Protein AF-A0A8T4A7Y2-F1 (afdb_monomer_lite)

pLDDT: mean 85.88, std 14.91, range [37.66, 98.38]

Structure (mmCIF, N/CA/C/O backbone):
data_AF-A0A8T4A7Y2-F1
#
_entry.id   AF-A0A8T4A7Y2-F1
#
loop_
_atom_site.group_PDB
_atom_site.id
_atom_site.type_symbol
_atom_site.label_atom_id
_atom_site.label_alt_id
_atom_site.label_comp_id
_atom_site.label_asym_id
_atom_site.label_entity_id
_atom_site.label_seq_id
_atom_site.pdbx_PDB_ins_code
_atom_site.Cartn_x
_atom_site.Cartn_y
_atom_site.Cartn_z
_atom_site.occupancy
_atom_site.B_iso_or_equiv
_atom_site.auth_seq_id
_atom_site.auth_comp_id
_atom_site.auth_asym_id
_atom_site.auth_atom_id
_atom_site.pdbx_PDB_model_num
ATOM 1 N N . MET A 1 1 ? 5.837 57.680 -31.992 1.00 53.84 1 MET A N 1
ATOM 2 C CA . MET A 1 1 ? 5.814 56.496 -31.100 1.00 53.84 1 MET A CA 1
ATOM 3 C C . MET A 1 1 ? 4.832 56.683 -29.928 1.00 53.84 1 MET A C 1
ATOM 5 O O . MET A 1 1 ? 5.258 56.756 -28.788 1.00 53.84 1 MET A O 1
ATOM 9 N N . LYS A 1 2 ? 3.516 56.794 -30.175 1.00 51.34 2 LYS A N 1
ATOM 10 C CA . LYS A 1 2 ? 2.483 56.839 -29.105 1.00 51.34 2 LYS A CA 1
ATOM 11 C C . LYS A 1 2 ? 1.287 55.900 -29.348 1.00 51.34 2 LYS A C 1
ATOM 13 O O . LYS A 1 2 ? 0.422 55.787 -28.495 1.00 51.34 2 LYS A O 1
ATOM 18 N N . ILE A 1 3 ? 1.253 55.202 -30.488 1.00 60.62 3 ILE A N 1
ATOM 19 C CA . ILE A 1 3 ? 0.100 54.387 -30.912 1.00 60.62 3 ILE A CA 1
ATOM 20 C C . ILE A 1 3 ? 0.194 52.940 -30.384 1.00 60.62 3 ILE A C 1
ATOM 22 O O . ILE A 1 3 ? -0.828 52.319 -30.120 1.00 60.62 3 ILE A O 1
ATOM 26 N N . PHE A 1 4 ? 1.400 52.427 -30.111 1.00 64.75 4 PHE A N 1
ATOM 27 C CA . PHE A 1 4 ? 1.584 51.050 -29.622 1.00 64.75 4 PHE A CA 1
ATOM 28 C C . PHE A 1 4 ? 1.108 50.815 -28.176 1.00 64.75 4 PHE A C 1
ATOM 30 O O . PHE A 1 4 ? 0.751 49.693 -27.836 1.00 64.75 4 PHE A O 1
ATOM 37 N N . GLY A 1 5 ? 1.044 51.853 -27.334 1.00 74.50 5 GLY A N 1
ATOM 38 C CA . GLY A 1 5 ? 0.607 51.702 -25.939 1.00 74.50 5 GLY A CA 1
ATOM 39 C C . GLY A 1 5 ? -0.899 51.465 -25.783 1.00 74.50 5 GLY A C 1
ATOM 40 O O . GLY A 1 5 ? -1.313 50.724 -24.898 1.00 74.50 5 GLY A O 1
ATOM 41 N N . LEU A 1 6 ? -1.724 52.047 -26.662 1.00 81.50 6 LEU A N 1
ATOM 42 C CA . LEU A 1 6 ? -3.184 51.959 -26.544 1.00 81.50 6 LEU A CA 1
ATOM 43 C C . LEU A 1 6 ? -3.714 50.569 -26.938 1.00 81.50 6 LEU A C 1
ATOM 45 O O . LEU A 1 6 ? -4.658 50.075 -26.328 1.00 81.50 6 LEU A O 1
ATOM 49 N N . GLY A 1 7 ? -3.073 49.913 -27.913 1.00 83.12 7 GLY A N 1
ATOM 50 C CA . GLY A 1 7 ? -3.468 48.575 -28.364 1.00 83.12 7 GLY A CA 1
ATOM 51 C C . GLY A 1 7 ? -3.298 47.500 -27.287 1.00 83.12 7 GLY A C 1
ATOM 52 O O . GLY A 1 7 ? -4.168 46.646 -27.134 1.00 83.12 7 GLY A O 1
ATOM 53 N N . LEU A 1 8 ? -2.225 47.579 -26.490 1.00 85.62 8 LEU A N 1
ATOM 54 C CA . LEU A 1 8 ? -1.962 46.612 -25.421 1.00 85.62 8 LEU A CA 1
ATOM 55 C C . LEU A 1 8 ? -3.004 46.710 -24.294 1.00 85.62 8 LEU A C 1
ATOM 57 O O . LEU A 1 8 ? -3.475 45.693 -23.796 1.00 85.62 8 LEU A O 1
ATOM 61 N N . VAL A 1 9 ? -3.408 47.931 -23.927 1.00 87.81 9 VAL A N 1
ATOM 62 C CA . VAL A 1 9 ? -4.401 48.153 -22.863 1.00 87.81 9 VAL A CA 1
ATOM 63 C C . VAL A 1 9 ? -5.772 47.608 -23.269 1.00 87.81 9 VAL A C 1
ATOM 65 O O . VAL A 1 9 ? -6.432 46.960 -22.461 1.00 87.81 9 VAL A O 1
ATOM 68 N N . ILE A 1 10 ? -6.180 47.801 -24.528 1.00 89.00 10 ILE A N 1
ATOM 69 C CA . ILE A 1 10 ? -7.459 47.284 -25.039 1.00 89.00 10 ILE A CA 1
ATOM 70 C C . ILE A 1 10 ? -7.450 45.748 -25.094 1.00 89.00 10 ILE A C 1
ATOM 72 O O . ILE A 1 10 ? -8.439 45.122 -24.716 1.00 89.00 10 ILE A O 1
ATOM 76 N N . ALA A 1 11 ? -6.332 45.133 -25.497 1.00 88.12 11 ALA A N 1
ATOM 77 C CA . ALA A 1 11 ? -6.204 43.676 -25.535 1.00 88.12 11 ALA A CA 1
ATOM 78 C C . ALA A 1 11 ? -6.303 43.043 -24.134 1.00 88.12 11 ALA A C 1
ATOM 80 O O . ALA A 1 11 ? -7.009 42.053 -23.955 1.00 88.12 11 ALA A O 1
ATOM 81 N N . VAL A 1 12 ? -5.664 43.645 -23.125 1.00 86.62 12 VAL A N 1
ATOM 82 C CA . VAL A 1 12 ? -5.743 43.163 -21.734 1.00 86.62 12 VAL A CA 1
ATOM 83 C C . VAL A 1 12 ? -7.156 43.330 -21.161 1.00 86.62 12 VAL A C 1
ATOM 85 O O . VAL A 1 12 ? -7.646 42.429 -20.480 1.00 86.62 12 VAL A O 1
ATOM 88 N N . LEU A 1 13 ? -7.849 44.432 -21.477 1.00 86.12 13 LEU A N 1
ATOM 89 C CA . LEU A 1 13 ? -9.227 44.649 -21.021 1.00 86.12 13 LEU A CA 1
ATOM 90 C C . LEU A 1 13 ? -10.212 43.629 -21.622 1.00 86.12 13 LEU A C 1
ATOM 92 O O . LEU A 1 13 ? -11.115 43.164 -20.931 1.00 86.12 13 LEU A O 1
ATOM 96 N N . LEU A 1 14 ? -10.023 43.256 -22.893 1.00 83.94 14 LEU A N 1
ATOM 97 C CA . LEU A 1 14 ? -10.839 42.243 -23.573 1.00 83.94 14 LEU A CA 1
ATOM 98 C C . LEU A 1 14 ? -10.650 40.847 -22.969 1.00 83.94 14 LEU A C 1
ATOM 100 O O . LEU A 1 14 ? -11.635 40.143 -22.760 1.00 83.94 14 LEU A O 1
ATOM 104 N N . ILE A 1 15 ? -9.416 40.472 -22.618 1.00 82.75 15 ILE A N 1
ATOM 105 C CA . ILE A 1 15 ? -9.133 39.182 -21.969 1.00 82.75 15 ILE A CA 1
ATOM 106 C C . ILE A 1 15 ? -9.818 39.109 -20.594 1.00 82.75 15 ILE A C 1
ATOM 108 O O . ILE A 1 15 ? -10.467 38.108 -20.286 1.00 82.75 15 ILE A O 1
ATOM 112 N N . LEU A 1 16 ? -9.764 40.189 -19.805 1.00 80.88 16 LEU A N 1
ATOM 113 C CA . LEU A 1 16 ? -10.405 40.253 -18.485 1.00 80.88 16 LEU A CA 1
ATOM 114 C C . LEU A 1 16 ? -11.938 40.153 -18.549 1.00 80.88 16 LEU A C 1
ATOM 116 O O . LEU A 1 16 ? -12.541 39.546 -17.667 1.00 80.88 16 LEU A O 1
ATOM 120 N N . LEU A 1 17 ? -12.574 40.689 -19.595 1.00 79.25 17 LEU A N 1
ATOM 121 C CA . LEU A 1 17 ? -14.032 40.609 -19.762 1.00 79.25 17 LEU A CA 1
ATOM 122 C C . LEU A 1 17 ? -14.514 39.213 -20.188 1.00 79.25 17 LEU A C 1
ATOM 124 O O . LEU A 1 17 ? -15.644 38.841 -19.879 1.00 79.25 17 LEU A O 1
ATOM 128 N N . THR A 1 18 ? -13.671 38.411 -20.847 1.00 75.12 18 THR A N 1
ATOM 129 C CA . THR A 1 18 ? -14.045 37.047 -21.274 1.00 75.12 18 THR A CA 1
ATOM 130 C C . THR A 1 18 ? -13.920 35.979 -20.181 1.00 75.12 18 THR A C 1
ATOM 132 O O . THR A 1 18 ? -14.507 34.909 -20.314 1.00 75.12 18 THR A O 1
ATOM 135 N N . ALA A 1 19 ? -13.230 36.259 -19.070 1.00 71.94 19 ALA A N 1
ATOM 136 C CA . ALA A 1 19 ? -13.018 35.290 -17.987 1.00 71.94 19 ALA A CA 1
ATOM 137 C C . ALA A 1 19 ? -14.206 35.151 -17.002 1.00 71.94 19 ALA A C 1
ATOM 139 O O . ALA A 1 19 ? -14.153 34.331 -16.089 1.00 71.94 19 ALA A O 1
ATOM 140 N N . GLY A 1 20 ? -15.281 35.936 -17.162 1.00 60.25 20 GLY A N 1
ATOM 141 C CA . GLY A 1 20 ? -16.371 36.055 -16.180 1.00 60.25 20 GLY A CA 1
ATOM 142 C C . GLY A 1 20 ? -17.564 35.098 -16.322 1.00 60.25 20 GLY A C 1
ATOM 143 O O . GLY A 1 20 ? -18.530 35.251 -15.582 1.00 60.25 20 GLY A O 1
ATOM 144 N N . CYS A 1 21 ? -17.555 34.137 -17.250 1.00 64.19 21 CYS A N 1
ATOM 145 C CA . CYS A 1 21 ? -18.671 33.198 -17.448 1.00 64.19 21 CYS A CA 1
ATOM 146 C C . CYS A 1 21 ? -18.224 31.742 -17.284 1.00 64.19 21 CYS A C 1
ATOM 148 O O . CYS A 1 21 ? -18.209 30.971 -18.239 1.00 64.19 21 CYS A O 1
ATOM 150 N N . THR A 1 22 ? -17.877 31.342 -16.063 1.00 68.62 22 THR A N 1
ATOM 151 C CA . THR A 1 22 ? -17.815 29.922 -15.706 1.00 68.62 22 THR A CA 1
ATOM 152 C C . THR A 1 22 ? -19.134 29.536 -15.042 1.00 68.62 22 THR A C 1
ATOM 154 O O . THR A 1 22 ? -19.349 29.732 -13.849 1.00 68.62 22 THR A O 1
ATOM 157 N N . THR A 1 23 ? -20.072 29.000 -15.826 1.00 71.06 23 THR A N 1
ATOM 158 C CA . THR A 1 23 ? -21.229 28.289 -15.266 1.00 71.06 23 THR A CA 1
ATOM 159 C C . THR A 1 23 ? -20.700 27.075 -14.513 1.00 71.06 23 THR A C 1
ATOM 161 O O . THR A 1 23 ? -20.255 26.109 -15.136 1.00 71.06 23 THR A O 1
ATOM 164 N N . GLN A 1 24 ? -20.689 27.144 -13.180 1.00 72.44 24 GLN A N 1
ATOM 165 C CA . GLN A 1 24 ? -20.327 26.012 -12.333 1.00 72.44 24 GLN A CA 1
ATOM 166 C C . GLN A 1 24 ? -21.284 24.862 -12.644 1.00 72.44 24 GLN A C 1
ATOM 168 O O . GLN A 1 24 ? -22.485 24.940 -12.386 1.00 72.44 24 GLN A O 1
ATOM 173 N N . LYS A 1 25 ? -20.753 23.803 -13.255 1.00 81.06 25 LYS A N 1
ATOM 174 C CA . LYS A 1 25 ? -21.501 22.575 -13.486 1.00 81.06 25 LYS A CA 1
ATOM 175 C C . LYS A 1 25 ? -21.680 21.911 -12.123 1.00 81.06 25 LYS A C 1
ATOM 177 O O . LYS A 1 25 ? -20.708 21.431 -11.549 1.00 81.06 25 LYS A O 1
ATOM 182 N N . ILE A 1 26 ? -22.899 21.944 -11.593 1.00 85.12 26 ILE A N 1
ATOM 183 C CA . ILE A 1 26 ? -23.254 21.238 -10.359 1.00 85.12 26 ILE A CA 1
ATOM 184 C C . ILE A 1 26 ? -23.019 19.749 -10.629 1.00 85.12 26 ILE A C 1
ATOM 186 O O . ILE A 1 26 ? -23.634 19.187 -11.530 1.00 85.12 26 ILE A O 1
ATOM 190 N N . LEU A 1 27 ? -22.074 19.134 -9.920 1.00 88.19 27 LEU A N 1
ATOM 191 C CA . LEU A 1 27 ? -21.795 17.704 -10.006 1.00 88.19 27 LEU A CA 1
ATOM 192 C C . LEU A 1 27 ? -22.447 17.042 -8.790 1.00 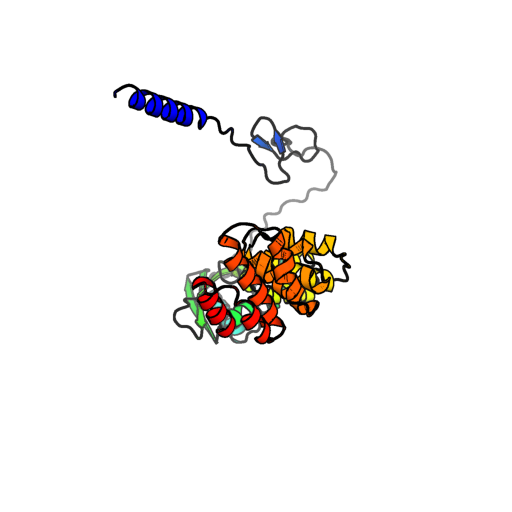88.19 27 LEU A C 1
ATOM 194 O O . LEU A 1 27 ? -22.104 17.376 -7.659 1.00 88.19 27 LEU A O 1
ATOM 198 N N . CYS A 1 28 ? -23.410 16.152 -9.019 1.00 89.38 28 CYS A N 1
ATOM 199 C CA . CYS A 1 28 ? -24.065 15.398 -7.955 1.00 89.38 28 CYS A CA 1
ATOM 200 C C . CYS A 1 28 ? -23.394 14.029 -7.816 1.00 89.38 28 CYS A C 1
ATOM 202 O O . CYS A 1 28 ? -23.187 13.346 -8.819 1.00 89.38 28 CYS A O 1
ATOM 204 N N . GLU A 1 29 ? -23.058 13.624 -6.593 1.00 84.94 29 GLU A N 1
ATOM 205 C CA . GLU A 1 29 ? -22.559 12.273 -6.329 1.00 84.94 29 GLU A CA 1
ATOM 206 C C . GLU A 1 29 ? -23.712 11.261 -6.448 1.00 84.94 29 GLU A C 1
ATOM 208 O O . GLU A 1 29 ? -24.795 11.512 -5.898 1.00 84.94 29 GLU A O 1
ATOM 213 N N . PRO A 1 30 ? -23.519 10.124 -7.147 1.00 76.12 30 PRO A N 1
ATOM 214 C CA . PRO A 1 30 ? -24.498 9.040 -7.170 1.00 76.12 30 PRO A CA 1
ATOM 215 C C . PRO A 1 30 ? -24.919 8.653 -5.739 1.00 76.12 30 PRO A C 1
ATOM 217 O O . PRO A 1 30 ? -24.050 8.558 -4.872 1.00 76.12 30 PRO A O 1
ATOM 220 N N . PRO A 1 31 ? -26.220 8.433 -5.458 1.00 79.88 31 PRO A N 1
ATOM 221 C CA . PRO A 1 31 ? -27.333 8.220 -6.394 1.00 79.88 31 PRO A CA 1
ATOM 222 C C . PRO A 1 31 ? -28.090 9.493 -6.832 1.00 79.88 31 PRO A C 1
ATOM 224 O O . PRO A 1 31 ? -29.186 9.393 -7.377 1.00 79.88 31 PRO A O 1
ATOM 227 N N . ASN A 1 32 ? -27.554 10.691 -6.594 1.00 82.00 32 ASN A N 1
ATOM 228 C CA . ASN A 1 32 ? -28.270 11.937 -6.871 1.00 82.00 32 ASN A CA 1
ATOM 229 C C . ASN A 1 32 ? -28.220 12.334 -8.360 1.00 82.00 32 ASN A C 1
ATOM 231 O O . ASN A 1 32 ? -27.185 12.209 -9.014 1.00 82.00 32 ASN A O 1
ATOM 235 N N . SER A 1 33 ? -29.315 12.892 -8.879 1.00 85.06 33 SER A N 1
ATOM 236 C CA . SER A 1 33 ? -29.428 13.478 -10.220 1.00 85.06 33 SER A CA 1
ATOM 237 C C . SER A 1 33 ? -29.777 14.976 -10.143 1.00 85.06 33 SER A C 1
ATOM 239 O O . SER A 1 33 ? -30.244 15.469 -9.114 1.00 85.06 33 SER A O 1
ATOM 241 N N . ILE A 1 34 ? -29.490 15.742 -11.205 1.00 85.56 34 ILE A N 1
ATOM 242 C CA . ILE A 1 34 ? -29.779 17.187 -11.255 1.00 85.56 34 ILE A CA 1
ATOM 243 C C . ILE A 1 34 ? -31.221 17.390 -11.719 1.00 85.56 34 ILE A C 1
ATOM 245 O O . ILE A 1 34 ? -31.532 17.155 -12.886 1.00 85.56 34 ILE A O 1
ATOM 249 N N . ILE A 1 35 ? -32.070 17.911 -10.836 1.00 83.69 35 ILE A N 1
ATOM 250 C CA . ILE A 1 35 ? -33.445 18.315 -11.146 1.00 83.69 35 ILE A CA 1
ATOM 251 C C . ILE A 1 35 ? -33.584 19.791 -10.751 1.00 83.69 35 ILE A C 1
ATOM 253 O O . ILE A 1 35 ? -33.320 20.161 -9.611 1.00 83.69 35 ILE A O 1
ATOM 257 N N . ASN A 1 36 ? -33.961 20.665 -11.692 1.00 84.50 36 ASN A N 1
ATOM 258 C CA . ASN A 1 36 ? -34.123 22.115 -11.465 1.00 84.50 36 ASN A CA 1
ATOM 259 C C . ASN A 1 36 ? -32.910 22.814 -10.805 1.00 84.50 36 ASN A C 1
ATOM 261 O O . ASN A 1 36 ? -33.078 23.619 -9.891 1.00 84.50 36 ASN A O 1
ATOM 265 N N . ASN A 1 37 ? -31.686 22.544 -11.278 1.00 85.50 37 ASN A N 1
ATOM 266 C CA . ASN A 1 37 ? -30.444 23.125 -10.733 1.00 85.50 37 ASN A CA 1
ATOM 267 C C . ASN A 1 37 ? -30.121 22.740 -9.269 1.00 85.50 37 ASN A C 1
ATOM 269 O O . ASN A 1 37 ? -29.302 23.400 -8.633 1.00 85.50 37 ASN A O 1
ATOM 273 N N . ALA A 1 38 ? -30.706 21.663 -8.738 1.00 85.38 38 ALA A N 1
ATOM 274 C CA . ALA A 1 38 ? -30.357 21.095 -7.436 1.00 85.38 38 ALA A CA 1
ATOM 275 C C . ALA A 1 38 ? -30.097 19.584 -7.548 1.00 85.38 38 ALA A C 1
ATOM 277 O O . ALA A 1 38 ? -30.653 18.918 -8.422 1.00 85.38 38 ALA A O 1
ATOM 278 N N . CYS A 1 39 ? -29.246 19.045 -6.671 1.00 88.25 39 CYS A N 1
ATOM 279 C CA . CYS A 1 39 ? -29.049 17.601 -6.542 1.00 88.25 39 CYS A CA 1
ATOM 280 C C . CYS A 1 39 ? -30.204 16.991 -5.742 1.00 88.25 39 CYS A C 1
ATOM 282 O O . CYS A 1 39 ? -30.448 17.405 -4.608 1.00 88.25 39 CYS A O 1
ATOM 284 N N . CYS A 1 40 ? -30.886 16.009 -6.325 1.00 89.31 40 CYS A N 1
ATOM 285 C CA . CYS A 1 40 ? -31.993 15.278 -5.715 1.00 89.31 40 CYS A CA 1
ATOM 286 C C . CYS A 1 40 ? -31.781 13.768 -5.857 1.00 89.31 40 CYS A C 1
ATOM 288 O O . CYS A 1 40 ? -31.257 13.309 -6.871 1.00 89.31 40 CYS A O 1
ATOM 290 N N . VAL A 1 41 ? -32.229 12.993 -4.870 1.00 88.88 41 VAL A N 1
ATOM 291 C CA . VAL A 1 41 ? -32.358 11.538 -5.007 1.00 88.88 41 VAL A CA 1
ATOM 292 C C . VAL A 1 41 ? -33.613 11.268 -5.843 1.00 88.88 41 VAL A C 1
ATOM 294 O O . VAL A 1 41 ? -34.698 11.692 -5.457 1.00 88.88 41 VAL A O 1
ATOM 297 N N . ASP A 1 42 ? -33.450 10.609 -6.990 1.00 79.50 42 ASP A N 1
ATOM 298 C CA . ASP A 1 42 ? -34.543 10.119 -7.844 1.00 79.50 42 ASP A CA 1
ATOM 299 C C . ASP A 1 42 ? -34.423 8.593 -7.894 1.00 79.50 42 ASP A C 1
ATOM 301 O O . ASP A 1 42 ? -33.648 8.029 -8.675 1.00 79.50 42 ASP A O 1
ATOM 305 N N . THR A 1 43 ? -35.111 7.921 -6.970 1.00 80.44 43 THR A N 1
ATOM 306 C CA . THR A 1 43 ? -34.917 6.478 -6.748 1.00 80.44 43 THR A CA 1
ATOM 307 C C . THR A 1 43 ? -35.586 5.649 -7.847 1.00 80.44 43 THR A C 1
ATOM 309 O O . THR A 1 43 ? -35.136 4.546 -8.163 1.00 80.44 43 THR A O 1
ATOM 312 N N . ASN A 1 44 ? -36.652 6.174 -8.459 1.00 79.31 44 ASN A N 1
ATOM 313 C CA . ASN A 1 44 ? -37.483 5.468 -9.438 1.00 79.31 44 ASN A CA 1
ATOM 314 C C . ASN A 1 44 ? -37.300 5.975 -10.888 1.00 79.31 44 ASN A C 1
ATOM 316 O O . ASN A 1 44 ? -37.942 5.445 -11.798 1.00 79.31 44 ASN A O 1
ATOM 320 N N . LYS A 1 45 ? -36.378 6.921 -11.120 1.00 78.12 45 LYS A N 1
ATOM 321 C CA . LYS A 1 45 ? -36.033 7.522 -12.423 1.00 78.12 45 LYS A CA 1
ATOM 322 C C . LYS A 1 45 ? -37.205 8.241 -13.095 1.00 78.12 45 LYS A C 1
ATOM 324 O O . LYS A 1 45 ? -37.326 8.203 -14.324 1.00 78.12 45 LYS A O 1
ATOM 329 N N . ASN A 1 46 ? -38.088 8.864 -12.319 1.00 79.12 46 ASN A N 1
ATOM 330 C CA . ASN A 1 46 ? -39.256 9.573 -12.849 1.00 79.12 46 ASN A CA 1
ATOM 331 C C . ASN A 1 46 ? -39.000 11.076 -13.114 1.00 79.12 46 ASN A C 1
ATOM 333 O O . ASN A 1 46 ? -39.913 11.764 -13.574 1.00 79.12 46 ASN A O 1
ATOM 337 N N . ASN A 1 47 ? -37.776 11.579 -12.890 1.00 76.12 47 ASN A N 1
ATOM 338 C CA . ASN A 1 47 ? -37.392 12.996 -12.975 1.00 76.12 47 ASN A CA 1
ATOM 339 C C . ASN A 1 47 ? -38.166 13.918 -12.010 1.00 76.12 47 ASN A C 1
ATOM 341 O O . ASN A 1 47 ? -38.314 15.117 -12.271 1.00 76.12 47 ASN A O 1
ATOM 345 N N . VAL A 1 48 ? -38.650 13.382 -10.889 1.00 77.38 48 VAL A N 1
ATOM 346 C CA . VAL A 1 48 ? -39.261 14.133 -9.790 1.00 77.38 48 VAL A CA 1
ATOM 347 C C . VAL A 1 48 ? -38.340 14.033 -8.575 1.00 77.38 48 VAL A C 1
ATOM 349 O O . VAL A 1 48 ? -37.769 12.995 -8.277 1.00 77.38 48 VAL A O 1
ATOM 352 N N . CYS A 1 49 ? -38.131 15.156 -7.890 1.00 79.38 49 CYS A N 1
ATOM 353 C CA . CYS A 1 49 ? -37.323 15.177 -6.676 1.00 79.38 49 CYS A CA 1
ATOM 354 C C . CYS A 1 49 ? -38.153 14.570 -5.531 1.00 79.38 49 CYS A C 1
ATOM 356 O O . CYS A 1 49 ? -39.070 15.233 -5.040 1.00 79.38 49 CYS A O 1
ATOM 358 N N . ASP A 1 50 ? -37.820 13.350 -5.097 1.00 74.88 50 ASP A N 1
ATOM 359 C CA . ASP A 1 50 ? -38.582 12.539 -4.123 1.00 74.88 50 ASP A CA 1
ATOM 360 C C . ASP A 1 50 ? -38.589 13.109 -2.679 1.00 74.88 50 ASP A C 1
ATOM 362 O O . ASP A 1 50 ? -38.995 12.451 -1.723 1.00 74.88 50 ASP A O 1
ATOM 366 N N . ASN A 1 51 ? -38.198 14.373 -2.479 1.00 62.16 51 ASN A N 1
ATOM 367 C CA . ASN A 1 51 ? -38.030 15.016 -1.167 1.00 62.16 51 ASN A CA 1
ATOM 368 C C . ASN A 1 51 ? -39.338 15.261 -0.375 1.00 62.16 51 ASN A C 1
ATOM 370 O O . ASN A 1 51 ? -39.302 15.958 0.642 1.00 62.16 51 ASN A O 1
ATOM 374 N N . LYS A 1 52 ? -40.489 14.730 -0.812 1.00 51.00 52 LYS A N 1
ATOM 375 C CA . LYS A 1 52 ? -41.780 14.833 -0.101 1.00 51.00 52 LYS A CA 1
ATOM 376 C C . LYS A 1 52 ? -42.699 13.611 -0.222 1.00 51.00 52 LYS A C 1
ATOM 378 O O . LYS A 1 52 ? -43.892 13.746 0.048 1.00 51.00 52 LYS A O 1
ATOM 383 N N . GLU A 1 53 ? -42.194 12.433 -0.573 1.00 43.88 53 GLU A N 1
ATOM 384 C CA . GLU A 1 53 ? -43.019 11.228 -0.444 1.00 43.88 53 GLU A CA 1
ATOM 385 C C . GLU A 1 53 ? -42.908 10.673 0.979 1.00 43.88 53 GLU A C 1
ATOM 387 O O . GLU A 1 53 ? -42.000 9.920 1.327 1.00 43.88 53 GLU A O 1
ATOM 392 N N . ASP A 1 54 ? -43.855 11.097 1.822 1.00 50.19 54 ASP A N 1
ATOM 393 C CA . ASP A 1 54 ? -44.283 10.319 2.981 1.00 50.19 54 ASP A CA 1
ATOM 394 C C . ASP A 1 54 ? -44.571 8.897 2.492 1.00 50.19 54 ASP A C 1
ATOM 396 O O . ASP A 1 54 ? -45.528 8.666 1.745 1.00 50.19 54 ASP A O 1
ATOM 400 N N . VAL A 1 55 ? -43.728 7.953 2.911 1.00 46.44 55 VAL A N 1
ATOM 401 C CA . VAL A 1 55 ? -43.875 6.519 2.656 1.00 46.44 55 VAL A CA 1
ATOM 402 C C . VAL A 1 55 ? -45.184 6.059 3.292 1.00 46.44 55 VAL A C 1
ATOM 404 O O . VAL A 1 55 ? -45.245 5.654 4.450 1.00 46.44 55 VAL A O 1
ATOM 407 N N . SER A 1 56 ? -46.267 6.166 2.535 1.00 51.38 56 SER A N 1
ATOM 408 C CA . SER A 1 56 ? -47.595 5.739 2.942 1.00 51.38 56 SER A CA 1
ATOM 409 C C . SER A 1 56 ? -48.300 5.079 1.765 1.00 51.38 56 SER A C 1
ATOM 411 O O . SER A 1 56 ? -49.073 5.703 1.050 1.00 51.38 56 SER A O 1
ATOM 413 N N . ALA A 1 57 ? -48.042 3.781 1.584 1.00 45.38 57 ALA A N 1
ATOM 414 C CA . ALA A 1 57 ? -49.114 2.798 1.429 1.00 45.38 57 ALA A CA 1
ATOM 415 C C . ALA A 1 57 ? -48.591 1.351 1.373 1.00 45.38 57 ALA A C 1
ATOM 417 O O . ALA A 1 57 ? -47.892 0.952 0.449 1.00 45.38 57 ALA A O 1
ATOM 418 N N . ALA A 1 58 ? -49.106 0.570 2.326 1.00 48.25 58 ALA A N 1
ATOM 419 C CA . ALA A 1 58 ? -49.579 -0.802 2.156 1.00 48.25 58 ALA A CA 1
ATOM 420 C C . ALA A 1 58 ? -48.539 -1.924 1.976 1.00 48.25 58 ALA A C 1
ATOM 422 O O . ALA A 1 58 ? -48.476 -2.592 0.948 1.00 48.25 58 ALA A O 1
ATOM 423 N N . SER A 1 59 ? -47.853 -2.233 3.077 1.00 42.12 59 SER A N 1
ATOM 424 C CA . SER A 1 59 ? -47.602 -3.620 3.475 1.00 42.12 59 SER A CA 1
ATOM 425 C C . SER A 1 59 ? -48.219 -3.816 4.859 1.00 42.12 59 SER A C 1
ATOM 427 O O . SER A 1 59 ? -47.969 -3.040 5.780 1.00 42.12 59 SER A O 1
ATOM 429 N N . GLU A 1 60 ? -49.098 -4.801 4.966 1.00 52.09 60 GLU A N 1
ATOM 430 C CA . GLU A 1 60 ? -49.780 -5.222 6.183 1.00 52.09 60 GLU A CA 1
ATOM 431 C C . GLU A 1 60 ? -48.761 -5.906 7.112 1.00 52.09 60 GLU A C 1
ATOM 433 O O . GLU A 1 60 ? -48.601 -7.122 7.094 1.00 52.09 60 GLU A O 1
ATOM 438 N N . GLU A 1 61 ? -48.032 -5.118 7.906 1.00 41.62 61 GLU A N 1
ATOM 439 C CA . GLU A 1 61 ? -47.210 -5.623 9.008 1.00 41.62 61 GLU A CA 1
ATOM 440 C C . GLU A 1 61 ? -47.778 -5.184 10.359 1.00 41.62 61 GLU A C 1
ATOM 442 O O . GLU A 1 61 ? -48.161 -4.035 10.591 1.00 41.62 61 GLU A O 1
ATOM 447 N N . ALA A 1 62 ? -47.849 -6.173 11.246 1.00 46.59 62 ALA A N 1
ATOM 448 C CA . ALA A 1 62 ? -48.275 -6.085 12.628 1.00 46.59 62 ALA A CA 1
ATOM 449 C C . ALA A 1 62 ? -47.561 -4.951 13.396 1.00 46.59 62 ALA A C 1
ATOM 451 O O . ALA A 1 62 ? -46.424 -4.600 13.081 1.00 46.59 62 ALA A O 1
ATOM 452 N N . PRO A 1 63 ? -48.187 -4.395 14.450 1.00 37.66 63 PRO A N 1
ATOM 453 C CA . PRO A 1 63 ? -47.641 -3.266 15.188 1.00 37.66 63 PRO A CA 1
ATOM 454 C C . PRO A 1 63 ? -46.376 -3.682 15.945 1.00 37.66 63 PRO A C 1
ATOM 456 O O . PRO A 1 63 ? -46.439 -4.174 17.074 1.00 37.66 63 PRO A O 1
ATOM 459 N N . MET A 1 64 ? -45.208 -3.442 15.348 1.00 43.81 64 MET A N 1
ATOM 460 C CA . MET A 1 64 ? -43.944 -3.445 16.070 1.00 43.81 64 MET A CA 1
ATOM 461 C C . MET A 1 64 ? -43.901 -2.164 16.903 1.00 43.81 64 MET A C 1
ATOM 463 O O . MET A 1 64 ? -43.470 -1.099 16.465 1.00 43.81 64 MET A O 1
ATOM 467 N N . GLN A 1 65 ? -44.435 -2.268 18.120 1.00 40.69 65 GLN A N 1
ATOM 468 C CA . GLN A 1 65 ? -44.222 -1.288 19.170 1.00 40.69 65 GLN A CA 1
ATOM 469 C C . GLN A 1 65 ? -42.714 -1.071 19.310 1.00 40.69 65 GLN A C 1
ATOM 471 O O . GLN A 1 65 ? -41.998 -1.927 19.828 1.00 40.69 65 GLN A O 1
ATOM 476 N N . SER A 1 66 ? -42.246 0.091 18.853 1.00 48.69 66 SER A N 1
ATOM 477 C CA . SER A 1 66 ? -40.957 0.657 19.231 1.00 48.69 66 SER A CA 1
ATOM 478 C C . SER A 1 66 ? -40.997 0.907 20.735 1.00 48.69 66 SER A C 1
ATOM 480 O O . SER A 1 66 ? -41.372 1.976 21.219 1.00 48.69 66 SER A O 1
ATOM 482 N N . GLN A 1 67 ? -40.696 -0.140 21.502 1.00 39.50 67 GLN A N 1
ATOM 483 C CA . GLN A 1 67 ? -40.362 0.012 22.898 1.00 39.50 67 GLN A CA 1
ATOM 484 C C . GLN A 1 67 ? -39.012 0.723 22.930 1.00 39.50 67 GLN A C 1
ATOM 486 O O . GLN A 1 67 ? -37.962 0.110 22.746 1.00 39.50 67 GLN A O 1
ATOM 491 N N . MET A 1 68 ? -39.048 2.027 23.204 1.00 40.62 68 MET A N 1
ATOM 492 C CA . MET A 1 68 ? -37.975 2.711 23.918 1.00 40.62 68 MET A CA 1
ATOM 493 C C . MET A 1 68 ? -37.796 2.006 25.272 1.00 40.62 68 MET A C 1
ATOM 495 O O . MET A 1 68 ? -38.250 2.488 26.307 1.00 40.62 68 MET A O 1
ATOM 499 N N . GLN A 1 69 ? -37.191 0.819 25.280 1.00 47.97 69 GLN A N 1
ATOM 500 C CA . GLN A 1 69 ? -36.696 0.227 26.508 1.00 47.97 69 GLN A CA 1
ATOM 501 C C . GLN A 1 69 ? -35.578 1.141 26.990 1.00 47.97 69 GLN A C 1
ATOM 503 O O . GLN A 1 69 ? -34.566 1.334 26.315 1.00 47.97 69 GLN A O 1
ATOM 508 N N . SER A 1 70 ? -35.814 1.774 28.139 1.00 53.75 70 SER A N 1
ATOM 509 C CA . SER A 1 70 ? -34.838 2.598 28.836 1.00 53.75 70 SER A CA 1
ATOM 510 C C . SER A 1 70 ? -33.539 1.808 28.960 1.00 53.75 70 SER A C 1
ATOM 512 O O . SER A 1 70 ? -33.488 0.814 29.687 1.00 53.75 70 SER A O 1
ATOM 514 N N . LYS A 1 71 ? -32.514 2.235 28.215 1.00 64.88 71 LYS A N 1
ATOM 515 C CA . LYS A 1 71 ? -31.172 1.654 28.249 1.00 64.88 71 LYS A CA 1
ATOM 516 C C . LYS A 1 71 ? -30.748 1.509 29.721 1.00 64.88 71 LYS A C 1
ATOM 518 O O . LYS A 1 71 ? -30.794 2.519 30.430 1.00 64.88 71 LYS A O 1
ATOM 523 N N . PRO A 1 72 ? -30.385 0.301 30.194 1.00 66.50 72 PRO A N 1
ATOM 524 C CA . PRO A 1 72 ? -29.977 0.098 31.577 1.00 66.50 72 PRO A CA 1
ATOM 525 C C . PRO A 1 72 ? -28.896 1.115 31.947 1.00 66.50 72 PRO A C 1
ATOM 527 O O . PRO A 1 72 ? -27.930 1.304 31.201 1.00 66.50 72 PRO A O 1
ATOM 530 N N . ALA A 1 73 ? -29.090 1.818 33.064 1.00 66.69 73 ALA A N 1
ATOM 531 C CA . ALA A 1 73 ? -28.107 2.772 33.547 1.00 66.69 73 ALA A CA 1
ATOM 532 C C . ALA A 1 73 ? -26.824 2.007 33.893 1.00 66.69 73 ALA A C 1
ATOM 534 O O . ALA A 1 73 ? -26.844 1.120 34.745 1.00 66.69 73 ALA A O 1
ATOM 535 N N . ALA A 1 74 ? -25.728 2.341 33.211 1.00 69.69 74 ALA A N 1
ATOM 536 C CA . ALA A 1 74 ? -24.423 1.759 33.484 1.00 69.69 74 ALA A CA 1
ATOM 537 C C . ALA A 1 74 ? -24.029 1.982 34.961 1.00 69.69 74 ALA A C 1
ATOM 539 O O . ALA A 1 74 ? -24.369 3.036 35.522 1.00 69.69 74 ALA A O 1
ATOM 540 N N . PRO A 1 75 ? -23.292 1.047 35.588 1.00 72.69 75 PRO A N 1
ATOM 541 C CA . PRO A 1 75 ? -22.666 1.287 36.884 1.00 72.69 75 PRO A CA 1
ATOM 542 C C . PRO A 1 75 ? -21.806 2.558 36.804 1.00 72.69 75 PRO A C 1
ATOM 544 O O . PRO A 1 75 ? -20.945 2.687 35.935 1.00 72.69 75 PRO A O 1
ATOM 547 N N . LYS A 1 76 ? -22.080 3.549 37.662 1.00 62.09 76 LYS A N 1
ATOM 548 C CA . LYS A 1 76 ? -21.465 4.893 37.601 1.00 62.09 76 LYS A CA 1
ATOM 549 C C . LYS A 1 76 ? -20.080 4.978 38.264 1.00 62.09 76 LYS A C 1
ATOM 551 O O . LYS A 1 76 ? -19.700 6.048 38.739 1.00 62.09 76 LYS A O 1
ATOM 556 N N . GLU A 1 77 ? -19.326 3.886 38.343 1.00 67.00 77 GLU A N 1
ATOM 557 C CA . GLU A 1 77 ? -18.080 3.863 39.113 1.00 67.00 77 GLU A CA 1
ATOM 558 C C . GLU A 1 77 ? -16.831 4.025 38.225 1.00 67.00 77 GLU A C 1
ATOM 560 O O . GLU A 1 77 ? -16.542 3.224 37.342 1.00 67.00 77 GLU A O 1
ATOM 565 N N . ASN A 1 78 ? -16.046 5.081 38.479 1.00 61.75 78 ASN A N 1
ATOM 566 C CA . ASN A 1 78 ? -14.792 5.385 37.766 1.00 61.75 78 ASN A CA 1
ATOM 567 C C . ASN A 1 78 ? -13.724 4.270 37.881 1.00 61.75 78 ASN A C 1
ATOM 569 O O . ASN A 1 78 ? -12.755 4.262 37.113 1.00 61.75 78 ASN A O 1
ATOM 573 N N . SER A 1 79 ? -13.857 3.355 38.849 1.00 70.06 79 SER A N 1
ATOM 574 C CA . SER A 1 79 ? -13.003 2.164 38.989 1.00 70.06 79 SER A CA 1
ATOM 575 C C . SER A 1 79 ? -13.083 1.261 37.759 1.00 70.06 79 SER A C 1
ATOM 577 O O . SER A 1 79 ? -12.067 0.683 37.357 1.00 70.06 79 SER A O 1
ATOM 579 N N . ASP A 1 80 ? -14.245 1.201 37.115 1.00 86.56 80 ASP A N 1
ATOM 580 C CA . ASP A 1 80 ? -14.489 0.272 36.022 1.00 86.56 80 ASP A CA 1
ATOM 581 C C . ASP A 1 80 ? -13.842 0.747 34.716 1.00 86.56 80 ASP A C 1
ATOM 583 O O . ASP A 1 80 ? -13.132 -0.025 34.067 1.00 86.56 80 ASP A O 1
ATOM 587 N N . SER A 1 81 ? -13.934 2.043 34.389 1.00 90.56 81 SER A N 1
ATOM 588 C CA . SER A 1 81 ? -13.259 2.623 33.214 1.00 90.56 81 SER A CA 1
ATOM 589 C C . SER A 1 81 ? -11.736 2.498 33.297 1.00 90.56 81 SER A C 1
ATOM 591 O O . SER A 1 81 ? -11.078 2.205 32.298 1.00 90.56 81 SER A O 1
ATOM 593 N N . LYS A 1 82 ? -11.146 2.664 34.490 1.00 94.38 82 LYS A N 1
ATOM 594 C CA . LYS A 1 82 ? -9.695 2.494 34.692 1.00 94.38 82 LYS A CA 1
ATOM 595 C C . LYS A 1 82 ? -9.266 1.032 34.542 1.00 94.38 82 LYS A C 1
ATOM 597 O O . LYS A 1 82 ? -8.232 0.750 33.936 1.00 94.38 82 LYS A O 1
ATOM 602 N N . THR A 1 83 ? -10.056 0.102 35.072 1.00 94.88 83 THR A N 1
ATOM 603 C CA . THR A 1 83 ? -9.800 -1.341 34.941 1.00 94.88 83 THR A CA 1
ATOM 604 C C . THR A 1 83 ? -9.925 -1.790 33.485 1.00 94.88 83 THR A C 1
ATOM 606 O O . THR A 1 83 ? -9.059 -2.511 32.979 1.00 94.88 83 THR A O 1
ATOM 609 N N . PHE A 1 84 ? -10.940 -1.292 32.774 1.00 95.19 84 PHE A N 1
ATOM 610 C CA . PHE A 1 84 ? -11.113 -1.507 31.342 1.00 95.19 84 PHE A CA 1
ATOM 611 C C . PHE A 1 84 ? -9.927 -0.951 30.539 1.00 95.19 84 PHE A C 1
ATOM 613 O O . PHE A 1 84 ? -9.337 -1.680 29.742 1.00 95.19 84 PHE A O 1
ATOM 620 N N . ALA A 1 85 ? -9.509 0.294 30.804 1.00 96.50 85 ALA A N 1
ATOM 621 C CA . ALA A 1 85 ? -8.361 0.925 30.149 1.00 96.50 85 ALA A CA 1
ATOM 622 C C . ALA A 1 85 ? -7.082 0.085 30.278 1.00 96.50 85 ALA A C 1
ATOM 624 O O . ALA A 1 85 ? -6.402 -0.167 29.284 1.00 96.50 85 ALA A O 1
ATOM 625 N N . ASN A 1 86 ? -6.783 -0.402 31.486 1.00 96.62 86 ASN A N 1
ATOM 626 C CA . ASN A 1 86 ? -5.618 -1.251 31.741 1.00 96.62 86 ASN A CA 1
ATOM 627 C C . ASN A 1 86 ? -5.726 -2.613 31.047 1.00 96.62 86 ASN A C 1
ATOM 629 O O . ASN A 1 86 ? -4.726 -3.125 30.544 1.00 96.62 86 ASN A O 1
ATOM 633 N N . THR A 1 87 ? -6.927 -3.193 30.990 1.00 97.12 87 THR A N 1
ATOM 634 C CA . THR A 1 87 ? -7.176 -4.456 30.278 1.00 97.12 87 THR A CA 1
ATOM 635 C C . THR A 1 87 ? -6.935 -4.289 28.779 1.00 97.12 87 THR A C 1
ATOM 637 O O . THR A 1 87 ? -6.252 -5.115 28.172 1.00 97.12 87 THR A O 1
ATOM 640 N N . PHE A 1 88 ? -7.430 -3.192 28.199 1.00 97.38 88 PHE A N 1
ATOM 641 C CA . PHE A 1 88 ? -7.226 -2.838 26.796 1.00 97.38 88 PHE A CA 1
ATOM 642 C C . PHE A 1 88 ? -5.741 -2.610 26.480 1.00 97.38 88 PHE A C 1
ATOM 644 O O . PHE A 1 88 ? -5.206 -3.237 25.568 1.00 97.38 88 PHE A O 1
ATOM 651 N N . ALA A 1 89 ? -5.049 -1.785 27.275 1.00 97.56 89 ALA A N 1
ATOM 652 C CA . ALA A 1 89 ? -3.618 -1.522 27.103 1.00 97.56 89 ALA A CA 1
ATOM 653 C C . ALA A 1 89 ? -2.779 -2.803 27.237 1.00 97.56 89 ALA A C 1
ATOM 655 O O . ALA A 1 89 ? -1.858 -3.021 26.456 1.00 97.56 89 ALA A O 1
ATOM 656 N N . SER A 1 90 ? -3.131 -3.688 28.177 1.00 97.75 90 SER A N 1
ATOM 657 C CA . SER A 1 90 ? -2.436 -4.967 28.372 1.00 97.75 90 SER A CA 1
ATOM 658 C C . SER A 1 90 ? -2.610 -5.908 27.179 1.00 97.75 90 SER A C 1
ATOM 660 O O . SER A 1 90 ? -1.644 -6.545 26.766 1.00 97.75 90 SER A O 1
ATOM 662 N N . ALA A 1 91 ? -3.817 -5.988 26.605 1.00 97.88 91 ALA A N 1
ATOM 663 C CA . ALA A 1 91 ? -4.059 -6.772 25.394 1.00 97.88 91 ALA A CA 1
ATOM 664 C C . ALA A 1 91 ? -3.276 -6.211 24.194 1.00 97.88 91 ALA A C 1
ATOM 666 O O . ALA A 1 91 ? -2.691 -6.984 23.439 1.00 97.88 91 ALA A O 1
ATOM 667 N N . TRP A 1 92 ? -3.195 -4.881 24.060 1.00 97.75 92 TRP A N 1
ATOM 668 C CA . TRP A 1 92 ? -2.422 -4.238 22.992 1.00 97.75 92 TRP A CA 1
ATOM 669 C C . TRP A 1 92 ? -0.928 -4.497 23.155 1.00 97.75 92 TRP A C 1
ATOM 671 O O . TRP A 1 92 ? -0.273 -4.950 22.223 1.00 97.75 92 TRP A O 1
ATOM 681 N N . LYS A 1 93 ? -0.396 -4.293 24.361 1.00 97.06 93 LYS A N 1
ATOM 682 C CA . LYS A 1 93 ? 1.006 -4.561 24.688 1.00 97.06 93 LYS A CA 1
ATOM 683 C C . LYS A 1 93 ? 1.401 -6.014 24.412 1.00 97.06 93 LYS A C 1
ATOM 685 O O . LYS A 1 93 ? 2.497 -6.271 23.933 1.00 97.06 93 LYS A O 1
ATOM 690 N N . ALA A 1 94 ? 0.503 -6.959 24.684 1.00 97.75 94 ALA A N 1
ATOM 691 C CA . ALA A 1 94 ? 0.698 -8.372 24.366 1.00 97.75 94 ALA A CA 1
ATOM 692 C C . ALA A 1 94 ? 0.538 -8.702 22.866 1.00 97.75 94 ALA A C 1
ATOM 694 O O . ALA A 1 94 ? 0.660 -9.864 22.491 1.00 97.75 94 ALA A O 1
ATOM 695 N N . GLN A 1 95 ? 0.228 -7.708 22.027 1.00 97.62 95 GLN A N 1
ATOM 696 C CA . GLN A 1 95 ? -0.130 -7.847 20.612 1.00 97.62 95 GLN A CA 1
ATOM 697 C C . GLN A 1 95 ? -1.272 -8.849 20.362 1.00 97.62 95 GLN A C 1
ATOM 699 O O . GLN A 1 95 ? -1.404 -9.423 19.280 1.00 97.62 95 GLN A O 1
ATOM 704 N N . ASP A 1 96 ? -2.153 -9.026 21.352 1.00 98.31 96 ASP A N 1
ATOM 705 C CA . ASP A 1 96 ? -3.343 -9.867 21.256 1.00 98.31 96 ASP A CA 1
ATOM 706 C C . ASP A 1 96 ? -4.496 -9.063 20.637 1.00 98.31 96 ASP A C 1
ATOM 708 O O . ASP A 1 96 ? -5.490 -8.711 21.281 1.00 98.31 96 ASP A O 1
ATOM 712 N N . PHE A 1 97 ? -4.343 -8.729 19.353 1.00 98.12 97 PHE A N 1
ATOM 713 C CA . PHE A 1 97 ? -5.336 -7.957 18.603 1.00 98.12 97 PHE A CA 1
ATOM 714 C C . PHE A 1 97 ? -6.669 -8.702 18.465 1.00 98.12 97 PHE A C 1
ATOM 716 O O . PHE A 1 97 ? -7.718 -8.072 18.356 1.00 98.12 97 PHE A O 1
ATOM 723 N N . ALA A 1 98 ? -6.662 -10.035 18.541 1.00 98.25 98 ALA A N 1
ATOM 724 C CA . ALA A 1 98 ? -7.886 -10.825 18.541 1.00 98.25 98 ALA A CA 1
ATOM 725 C C . ALA A 1 98 ? -8.706 -10.582 19.816 1.00 98.25 98 ALA A C 1
ATOM 727 O O . ALA A 1 98 ? -9.925 -10.425 19.728 1.00 98.25 98 ALA A O 1
ATOM 728 N N . LYS A 1 99 ? -8.055 -10.514 20.985 1.00 97.69 99 LYS A N 1
ATOM 729 C CA . LYS A 1 99 ? -8.694 -10.098 22.239 1.00 97.69 99 LYS A CA 1
ATOM 730 C C . LYS A 1 99 ? -9.075 -8.625 22.209 1.00 97.69 99 LYS A C 1
ATOM 732 O O . LYS A 1 99 ? -10.189 -8.296 22.611 1.00 97.69 99 LYS A O 1
ATOM 737 N N . LEU A 1 100 ? -8.206 -7.754 21.695 1.00 97.44 100 LEU A N 1
ATOM 738 C CA . LEU A 1 100 ? -8.490 -6.321 21.567 1.00 97.44 100 LEU A CA 1
ATOM 739 C C . LEU A 1 100 ? -9.774 -6.065 20.777 1.00 97.44 100 LEU A C 1
ATOM 741 O O . LEU A 1 100 ? -10.615 -5.284 21.212 1.00 97.44 100 LEU A O 1
ATOM 745 N N . TYR A 1 101 ? -9.960 -6.796 19.674 1.00 98.12 101 TYR A N 1
ATOM 746 C CA . TYR A 1 101 ? -11.165 -6.745 18.855 1.00 98.12 101 TYR A CA 1
ATOM 747 C C . TYR A 1 101 ? -12.440 -6.961 19.684 1.00 98.12 101 TYR A C 1
ATOM 749 O O . TYR A 1 101 ? -13.406 -6.220 19.537 1.00 98.12 101 TYR A O 1
ATOM 757 N N . THR A 1 102 ? -12.434 -7.919 20.622 1.00 97.31 102 THR A N 1
ATOM 758 C CA . THR A 1 102 ? -13.600 -8.214 21.483 1.00 97.31 102 THR A CA 1
ATOM 759 C C . THR A 1 102 ? -13.948 -7.094 22.466 1.00 97.31 102 THR A C 1
ATOM 761 O O . THR A 1 102 ? -15.049 -7.074 23.017 1.00 97.31 102 THR A O 1
ATOM 764 N N . LEU A 1 103 ? -13.022 -6.160 22.698 1.00 97.25 103 LEU A N 1
ATOM 765 C CA . LEU A 1 103 ? -13.236 -5.014 23.573 1.00 97.25 103 LEU A CA 1
ATOM 766 C C . LEU A 1 103 ? -13.890 -3.838 22.842 1.00 97.25 103 LEU A C 1
ATOM 768 O O . LEU A 1 103 ? -14.292 -2.895 23.514 1.00 97.25 103 LEU A O 1
ATOM 772 N N . PHE A 1 104 ? -14.029 -3.863 21.513 1.00 97.75 104 PHE A N 1
ATOM 773 C CA . PHE A 1 104 ? -14.710 -2.801 20.766 1.00 97.75 104 PHE A CA 1
ATOM 774 C C . PHE A 1 104 ? -16.233 -2.958 20.742 1.00 97.75 104 PHE A C 1
ATOM 776 O O . PHE A 1 104 ? -16.765 -4.060 20.911 1.00 97.75 104 PHE A O 1
ATOM 783 N N . SER A 1 105 ? -16.928 -1.841 20.508 1.00 96.69 105 SER A N 1
ATOM 784 C CA . SER A 1 105 ? -18.386 -1.822 20.361 1.00 96.69 105 SER A CA 1
ATOM 785 C C . SER A 1 105 ? -18.873 -2.718 19.220 1.00 96.69 105 SER A C 1
ATOM 787 O O . SER A 1 105 ? -18.145 -2.973 18.258 1.00 96.69 105 SER A O 1
ATOM 789 N N . GLU A 1 106 ? -20.115 -3.189 19.311 1.00 96.62 106 GLU A N 1
ATOM 790 C CA . GLU A 1 106 ? -20.766 -3.986 18.262 1.00 96.62 106 GLU A CA 1
ATOM 791 C C . GLU A 1 106 ? -20.751 -3.259 16.920 1.00 96.62 106 GLU A C 1
ATOM 793 O O . GLU A 1 106 ? -20.367 -3.838 15.912 1.00 96.62 106 GLU A O 1
ATOM 798 N N . GLU A 1 107 ? -21.077 -1.966 16.942 1.00 95.56 107 GLU A N 1
ATOM 799 C CA . GLU A 1 107 ? -21.037 -1.065 15.788 1.00 95.56 107 GLU A CA 1
ATOM 800 C C . GLU A 1 107 ? -19.678 -1.103 15.066 1.00 95.56 107 GLU A C 1
ATOM 802 O O . GLU A 1 107 ? -19.625 -1.234 13.846 1.00 95.56 107 GLU A O 1
ATOM 807 N N . TYR A 1 108 ? -18.572 -1.039 15.815 1.00 96.31 108 TYR A N 1
ATOM 808 C CA . TYR A 1 108 ? -17.228 -1.070 15.237 1.00 96.31 108 TYR A CA 1
ATOM 809 C C . TYR A 1 108 ? -16.851 -2.470 14.743 1.00 96.31 108 TYR A C 1
ATOM 811 O O . TYR A 1 108 ? -16.259 -2.627 13.680 1.00 96.31 108 TYR A O 1
ATOM 819 N N . ARG A 1 109 ? -17.215 -3.515 15.494 1.00 96.81 109 ARG A N 1
ATOM 820 C CA . ARG A 1 109 ? -16.977 -4.902 15.069 1.00 96.81 109 ARG A CA 1
ATOM 821 C C . ARG A 1 109 ? -17.778 -5.258 13.811 1.00 96.81 109 ARG A C 1
ATOM 823 O O . ARG A 1 109 ? -17.306 -6.037 12.993 1.00 96.81 109 ARG A O 1
ATOM 830 N N . ALA A 1 110 ? -18.959 -4.674 13.630 1.00 96.50 110 ALA A N 1
ATOM 831 C CA . ALA A 1 110 ? -19.779 -4.884 12.444 1.00 96.50 110 ALA A CA 1
ATOM 832 C C . ALA A 1 110 ? -19.182 -4.243 11.180 1.00 96.50 110 ALA A C 1
ATOM 834 O O . ALA A 1 110 ? -19.389 -4.769 10.089 1.00 96.50 110 ALA A O 1
ATOM 835 N N . SER A 1 111 ? -18.438 -3.137 11.304 1.00 95.88 111 SER A N 1
ATOM 836 C CA . SER A 1 111 ? -17.848 -2.450 10.146 1.00 95.88 111 SER A CA 1
ATOM 837 C C . SER A 1 111 ? -16.525 -3.052 9.669 1.00 95.88 111 SER A C 1
ATOM 839 O O . SER A 1 111 ? -16.151 -2.841 8.517 1.00 95.88 111 SER A O 1
ATOM 841 N N . LEU A 1 112 ? -15.817 -3.796 10.526 1.00 96.12 112 LEU A N 1
ATOM 842 C CA . LEU A 1 112 ? -14.527 -4.397 10.196 1.00 96.12 112 LEU A CA 1
ATOM 843 C C . LEU A 1 112 ? -14.449 -5.837 10.727 1.00 96.12 112 LEU A C 1
ATOM 845 O O . LEU A 1 112 ? -14.432 -6.031 11.949 1.00 96.12 112 LEU A O 1
ATOM 849 N N . PRO A 1 113 ? -14.374 -6.856 9.847 1.00 97.12 113 PRO A N 1
ATOM 850 C CA . PRO A 1 113 ? -14.231 -8.247 10.261 1.00 97.12 113 PRO A CA 1
ATOM 851 C C . PRO A 1 113 ? -13.009 -8.468 11.155 1.00 97.12 113 PRO A C 1
ATOM 853 O O . PRO A 1 113 ? -11.974 -7.814 11.003 1.00 97.12 113 PRO A O 1
ATOM 856 N N . LYS A 1 114 ? -13.117 -9.421 12.085 1.00 98.00 114 LYS A N 1
ATOM 857 C CA . LYS A 1 114 ? -12.085 -9.695 13.093 1.00 98.00 114 LYS A CA 1
ATOM 858 C C . LYS A 1 114 ? -10.716 -9.951 12.468 1.00 98.00 114 LYS A C 1
ATOM 860 O O . LYS A 1 114 ? -9.717 -9.414 12.937 1.00 98.00 114 LYS A O 1
ATOM 865 N N . GLU A 1 115 ? -10.665 -10.789 11.442 1.00 98.25 115 GLU A N 1
ATOM 866 C CA . GLU A 1 115 ? -9.428 -11.206 10.786 1.00 98.25 115 GLU A CA 1
ATOM 867 C C . GLU A 1 115 ? -8.736 -10.010 10.116 1.00 98.25 115 GLU A C 1
ATOM 869 O O . GLU A 1 115 ? -7.521 -9.850 10.237 1.00 98.25 115 GLU A O 1
ATOM 874 N N . GLU A 1 116 ? -9.517 -9.126 9.491 1.00 97.81 116 GLU A N 1
ATOM 875 C CA . GLU A 1 116 ? -9.018 -7.888 8.890 1.00 97.81 116 GLU A CA 1
ATOM 876 C C . GLU A 1 116 ? -8.513 -6.906 9.942 1.00 97.81 116 GLU A C 1
ATOM 878 O O . GLU A 1 116 ? -7.416 -6.367 9.800 1.00 97.81 116 GLU A O 1
ATOM 883 N N . PHE A 1 117 ? -9.271 -6.712 11.026 1.00 97.94 117 PHE A N 1
ATOM 884 C CA . PHE A 1 117 ? -8.845 -5.879 12.147 1.00 97.94 117 PHE A CA 1
ATOM 885 C C . PHE A 1 117 ? -7.501 -6.346 12.709 1.00 97.94 117 PHE A C 1
ATOM 887 O O . PHE A 1 117 ? -6.613 -5.525 12.941 1.00 97.94 117 PHE A O 1
ATOM 894 N N . VAL A 1 118 ? -7.344 -7.656 12.927 1.00 98.38 118 VAL A N 1
ATOM 895 C CA . VAL A 1 118 ? -6.105 -8.234 13.459 1.00 98.38 118 VAL A CA 1
ATOM 896 C C . VAL A 1 118 ? -4.941 -7.949 12.516 1.00 98.38 118 VAL A C 1
ATOM 898 O O . VAL A 1 118 ? -3.930 -7.413 12.967 1.00 98.38 118 VAL A O 1
ATOM 901 N N . TRP A 1 119 ? -5.092 -8.239 11.222 1.00 98.25 119 TRP A N 1
ATOM 902 C CA . TRP A 1 119 ? -4.025 -8.029 10.241 1.00 98.25 119 TRP A CA 1
ATOM 903 C C . TRP A 1 119 ? -3.632 -6.553 10.127 1.00 98.25 119 TRP A C 1
ATOM 905 O O . TRP A 1 119 ? -2.455 -6.209 10.236 1.00 98.25 119 TRP A O 1
ATOM 915 N N . LEU A 1 120 ? -4.617 -5.662 9.981 1.00 97.81 120 LEU A N 1
ATOM 916 C CA . LEU A 1 120 ? -4.379 -4.225 9.847 1.00 97.81 120 LEU A CA 1
ATOM 917 C C . LEU A 1 120 ? -3.745 -3.646 11.117 1.00 97.81 120 LEU A C 1
ATOM 919 O O . LEU A 1 120 ? -2.835 -2.822 11.033 1.00 97.81 120 LEU A O 1
ATOM 923 N N . SER A 1 121 ? -4.173 -4.106 12.295 1.00 97.75 121 SER A N 1
ATOM 924 C CA . SER A 1 121 ? -3.605 -3.658 13.569 1.00 97.75 121 SER A CA 1
ATOM 925 C C . SER A 1 121 ? -2.160 -4.121 13.728 1.00 97.75 121 SER A C 1
ATOM 927 O O . SER A 1 121 ? -1.318 -3.325 14.128 1.00 97.75 121 SER A O 1
ATOM 929 N N . GLN A 1 122 ? -1.844 -5.367 13.355 1.00 97.69 122 GLN A N 1
ATOM 930 C CA . GLN A 1 122 ? -0.472 -5.882 13.366 1.00 97.69 122 GLN A CA 1
ATOM 931 C C . GLN A 1 122 ? 0.438 -5.073 12.440 1.00 97.69 122 GLN A C 1
ATOM 933 O O . GLN A 1 122 ? 1.502 -4.627 12.868 1.00 97.69 122 GLN A O 1
ATOM 938 N N . LYS A 1 123 ? 0.007 -4.834 11.196 1.00 97.12 123 LYS A N 1
ATOM 939 C CA . LYS A 1 123 ? 0.779 -4.061 10.212 1.00 97.12 123 LYS A CA 1
ATOM 940 C C . LYS A 1 123 ? 0.984 -2.617 10.660 1.00 97.12 123 LYS A C 1
ATOM 942 O O . LYS A 1 123 ? 2.111 -2.136 10.611 1.00 97.12 123 LYS A O 1
ATOM 947 N N . LYS A 1 124 ? -0.054 -1.956 11.184 1.00 95.88 124 LYS A N 1
ATOM 948 C CA . LYS A 1 124 ? 0.054 -0.590 11.719 1.00 95.88 124 LYS A CA 1
ATOM 949 C C . LYS A 1 124 ? 0.985 -0.513 12.927 1.00 95.88 124 LYS A C 1
ATOM 951 O O . LYS A 1 124 ? 1.791 0.406 13.027 1.00 95.88 124 LYS A O 1
ATOM 956 N N . ASN A 1 125 ? 0.883 -1.477 13.841 1.00 96.31 125 ASN A N 1
ATOM 957 C CA . ASN A 1 125 ? 1.716 -1.530 15.039 1.00 96.31 125 ASN A CA 1
ATOM 958 C C . ASN A 1 125 ? 3.192 -1.770 14.692 1.00 96.31 125 ASN A C 1
ATOM 960 O O . ASN A 1 125 ? 4.060 -1.148 15.296 1.00 96.31 125 ASN A O 1
ATOM 964 N N . ALA A 1 126 ? 3.459 -2.625 13.699 1.00 96.00 126 ALA A N 1
ATOM 965 C CA . ALA A 1 126 ? 4.798 -2.865 13.172 1.00 96.00 126 ALA A CA 1
ATOM 966 C C . ALA A 1 126 ? 5.354 -1.646 12.418 1.00 96.00 126 ALA A C 1
ATOM 968 O O . ALA A 1 126 ? 6.487 -1.263 12.661 1.00 96.00 126 ALA A O 1
ATOM 969 N N . ALA A 1 127 ? 4.561 -0.990 11.564 1.00 93.06 127 ALA A N 1
ATOM 970 C CA . ALA A 1 127 ? 4.996 0.196 10.817 1.00 93.06 127 ALA A CA 1
ATOM 971 C C . ALA A 1 127 ? 5.381 1.375 11.728 1.00 93.06 127 ALA A C 1
ATOM 973 O O . ALA A 1 127 ? 6.232 2.185 11.375 1.00 93.06 127 ALA A O 1
ATOM 974 N N . LEU A 1 128 ? 4.750 1.465 12.900 1.00 92.94 128 LEU A N 1
ATOM 975 C CA . LEU A 1 128 ? 5.046 2.472 13.915 1.00 92.94 128 LEU A CA 1
ATOM 976 C C . LEU A 1 128 ? 6.075 2.007 14.954 1.00 92.94 128 LEU A C 1
ATOM 978 O O . LEU A 1 128 ? 6.350 2.774 15.870 1.00 92.94 128 LEU A O 1
ATOM 982 N N . ASN A 1 129 ? 6.590 0.774 14.861 1.00 95.69 129 ASN A N 1
ATOM 983 C CA . ASN A 1 129 ? 7.485 0.172 15.856 1.00 95.69 129 ASN A CA 1
ATOM 984 C C . ASN A 1 129 ? 6.988 0.367 17.303 1.00 95.69 129 ASN A C 1
ATOM 986 O O . ASN A 1 129 ? 7.734 0.799 18.178 1.00 95.69 129 ASN A O 1
ATOM 990 N N . VAL A 1 130 ? 5.703 0.099 17.567 1.00 96.00 130 VAL A N 1
ATOM 991 C CA . VAL A 1 130 ? 5.135 0.283 18.915 1.00 96.00 130 VAL A CA 1
ATOM 992 C C . VAL A 1 130 ? 5.675 -0.793 19.861 1.00 96.00 130 VAL A C 1
ATOM 994 O O . VAL A 1 130 ? 5.344 -1.975 19.730 1.00 96.00 130 VAL A O 1
ATOM 997 N N . GLU A 1 131 ? 6.460 -0.361 20.843 1.00 96.06 131 GLU A N 1
ATOM 998 C CA . GLU A 1 131 ? 7.112 -1.201 21.851 1.00 96.06 131 GLU A CA 1
ATOM 999 C C . GLU A 1 131 ? 6.258 -1.375 23.115 1.00 96.06 131 GLU A C 1
ATOM 1001 O O . GLU A 1 131 ? 6.256 -2.437 23.741 1.00 96.06 131 GLU A O 1
ATOM 1006 N N . ASP A 1 132 ? 5.535 -0.326 23.518 1.00 97.12 132 ASP A N 1
ATOM 1007 C CA . ASP A 1 132 ? 4.742 -0.310 24.749 1.00 97.12 132 ASP A CA 1
ATOM 1008 C C . ASP A 1 132 ? 3.501 0.576 24.593 1.00 97.12 132 ASP A C 1
ATOM 1010 O O . ASP A 1 132 ? 3.478 1.536 23.821 1.00 97.12 132 ASP A O 1
ATOM 1014 N N . VAL A 1 133 ? 2.459 0.257 25.359 1.00 97.50 133 VAL A N 1
ATOM 1015 C CA . VAL A 1 133 ? 1.194 0.999 25.373 1.00 97.50 133 VAL A CA 1
ATOM 1016 C C . VAL A 1 133 ? 0.824 1.290 26.813 1.00 97.50 133 VAL A C 1
ATOM 1018 O O . VAL A 1 133 ? 0.708 0.376 27.634 1.00 97.50 133 VAL A O 1
ATOM 1021 N N . ARG A 1 134 ? 0.625 2.569 27.135 1.00 97.06 134 ARG A N 1
ATOM 1022 C CA . ARG A 1 134 ? 0.325 3.016 28.501 1.00 97.06 134 ARG A CA 1
ATOM 1023 C C . ARG A 1 134 ? -0.964 3.804 28.538 1.00 97.06 134 ARG A C 1
ATOM 1025 O O . ARG A 1 134 ? -1.246 4.587 27.642 1.00 97.06 134 ARG A O 1
ATOM 1032 N N . VAL A 1 135 ? -1.733 3.631 29.606 1.00 97.31 135 VAL A N 1
ATOM 1033 C CA . VAL A 1 135 ? -2.877 4.504 29.876 1.00 97.31 135 VAL A CA 1
ATOM 1034 C C . VAL A 1 135 ? -2.332 5.865 30.310 1.00 97.31 135 VAL A C 1
ATOM 1036 O O . VAL A 1 135 ? -1.760 5.979 31.392 1.00 97.31 135 VAL A O 1
ATOM 1039 N N . TYR A 1 136 ? -2.499 6.879 29.463 1.00 96.25 136 TYR A N 1
ATOM 1040 C CA . TYR A 1 136 ? -2.077 8.252 29.737 1.00 96.25 136 TYR A CA 1
ATOM 1041 C C . TYR A 1 136 ? -3.079 8.950 30.657 1.00 96.25 136 TYR A C 1
ATOM 1043 O O . TYR A 1 136 ? -2.718 9.521 31.688 1.00 96.25 136 TYR A O 1
ATOM 1051 N N . ARG A 1 137 ? -4.369 8.867 30.307 1.00 96.19 137 ARG A N 1
ATOM 1052 C CA . ARG A 1 137 ? -5.441 9.563 31.020 1.00 96.19 137 ARG A CA 1
ATOM 1053 C C . ARG A 1 137 ? -6.754 8.793 30.949 1.00 96.19 137 ARG A C 1
ATOM 1055 O O . ARG A 1 137 ? -7.130 8.283 29.901 1.00 96.19 137 ARG A O 1
ATOM 1062 N N . VAL A 1 138 ? -7.479 8.779 32.067 1.00 96.06 138 VAL A N 1
ATOM 1063 C CA . VAL A 1 138 ? -8.881 8.345 32.145 1.00 96.06 138 VAL A CA 1
ATOM 1064 C C . VAL A 1 138 ? -9.684 9.503 32.729 1.00 96.06 138 VAL A C 1
ATOM 1066 O O . VAL A 1 138 ? -9.423 9.929 33.854 1.00 96.06 138 VAL A O 1
ATOM 1069 N N . ALA A 1 139 ? -10.613 10.055 31.953 1.00 94.31 139 ALA A N 1
ATOM 1070 C CA . ALA A 1 139 ? -11.433 11.202 32.335 1.00 94.31 139 ALA A CA 1
ATOM 1071 C C . ALA A 1 139 ? -12.913 10.892 32.074 1.00 94.31 139 ALA A C 1
ATOM 1073 O O . ALA A 1 139 ? -13.425 11.127 30.978 1.00 94.31 139 ALA A O 1
ATOM 1074 N N . GLY A 1 140 ? -13.583 10.342 33.092 1.00 91.75 140 GLY A N 1
ATOM 1075 C CA . GLY A 1 140 ? -14.919 9.763 32.943 1.00 91.75 140 GLY A CA 1
ATOM 1076 C C . GLY A 1 140 ? -14.872 8.592 31.965 1.00 91.75 140 GLY A C 1
ATOM 1077 O O . GLY A 1 140 ? -14.112 7.645 32.168 1.00 91.75 140 GLY A O 1
ATOM 1078 N N . ASP A 1 141 ? -15.624 8.709 30.875 1.00 93.44 141 ASP A N 1
ATOM 1079 C CA . ASP A 1 141 ? -15.698 7.683 29.833 1.00 93.44 141 ASP A CA 1
ATOM 1080 C C . ASP A 1 141 ? -14.602 7.825 28.769 1.00 93.44 141 ASP A C 1
ATOM 1082 O O . ASP A 1 141 ? -14.456 6.961 27.915 1.00 93.44 141 ASP A O 1
ATOM 1086 N N . VAL A 1 142 ? -13.814 8.902 28.776 1.00 95.62 142 VAL A N 1
ATOM 1087 C CA . VAL A 1 142 ? -12.747 9.102 27.786 1.00 95.62 142 VAL A CA 1
ATOM 1088 C C . VAL A 1 142 ? -11.450 8.470 28.280 1.00 95.62 142 VAL A C 1
ATOM 1090 O O . VAL A 1 142 ? -10.973 8.806 29.367 1.00 95.62 142 VAL A O 1
ATOM 1093 N N . ILE A 1 143 ? -10.846 7.615 27.451 1.00 96.88 143 ILE A N 1
ATOM 1094 C CA . ILE A 1 143 ? -9.509 7.055 27.684 1.00 96.88 143 ILE A CA 1
ATOM 1095 C C . ILE A 1 143 ? -8.545 7.576 26.623 1.00 96.88 143 ILE A C 1
ATOM 1097 O O . ILE A 1 143 ? -8.871 7.603 25.435 1.00 96.88 143 ILE A O 1
ATOM 1101 N N . GLU A 1 144 ? -7.350 7.955 27.063 1.00 97.06 144 GLU A N 1
ATOM 1102 C CA . GLU A 1 144 ? -6.198 8.278 26.227 1.00 97.06 144 GLU A CA 1
ATOM 1103 C C . GLU A 1 144 ? -5.046 7.322 26.559 1.00 97.06 144 GLU A C 1
ATOM 1105 O O . GLU A 1 144 ? -4.761 7.045 27.730 1.00 97.06 144 GLU A O 1
ATOM 1110 N N . TYR A 1 145 ? -4.384 6.827 25.519 1.00 97.12 145 TYR A N 1
ATOM 1111 C CA . TYR A 1 145 ? -3.242 5.930 25.579 1.00 97.12 145 TYR A CA 1
ATOM 1112 C C . TYR A 1 145 ? -2.035 6.589 24.917 1.00 97.12 145 TYR A C 1
ATOM 1114 O O . TYR A 1 145 ? -2.167 7.153 23.830 1.00 97.12 145 TYR A O 1
ATO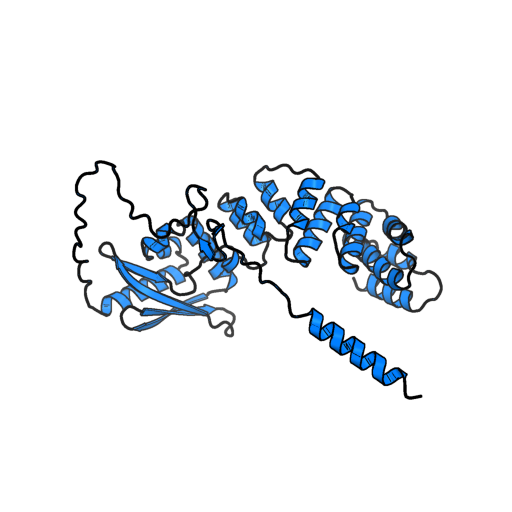M 1122 N N . ASP A 1 146 ? -0.869 6.448 25.534 1.00 96.44 146 ASP A N 1
ATOM 1123 C CA . ASP A 1 146 ? 0.416 6.774 24.923 1.00 96.44 146 ASP A CA 1
ATOM 1124 C C . ASP A 1 146 ? 0.985 5.528 24.247 1.00 96.44 146 ASP A C 1
ATOM 1126 O O . ASP A 1 146 ? 1.033 4.450 24.854 1.00 96.44 146 ASP A O 1
ATOM 1130 N N . LEU A 1 147 ? 1.426 5.688 22.999 1.00 96.56 147 LEU A N 1
ATOM 1131 C CA . LEU A 1 147 ? 2.134 4.660 22.244 1.00 96.56 147 LEU A CA 1
ATOM 1132 C C . LEU A 1 147 ? 3.621 4.986 22.276 1.00 96.56 147 LEU A C 1
ATOM 1134 O O . LEU A 1 147 ? 4.042 6.039 21.800 1.00 96.56 147 LEU A O 1
ATOM 1138 N N . ILE A 1 148 ? 4.403 4.091 22.868 1.00 96.12 148 ILE A N 1
ATOM 1139 C CA . ILE A 1 148 ? 5.853 4.229 22.941 1.00 96.12 148 ILE A CA 1
ATOM 1140 C C . ILE A 1 148 ? 6.440 3.524 21.730 1.00 96.12 148 ILE A C 1
ATOM 1142 O O . ILE A 1 148 ? 6.210 2.331 21.540 1.00 96.12 148 ILE A O 1
ATOM 1146 N N . THR A 1 149 ? 7.171 4.282 20.925 1.00 95.50 149 THR A N 1
ATOM 1147 C CA . THR A 1 149 ? 7.857 3.829 19.715 1.00 95.50 149 THR A CA 1
ATOM 1148 C C . THR A 1 149 ? 9.362 4.029 19.871 1.00 95.50 149 THR A C 1
ATOM 1150 O O . THR A 1 149 ? 9.802 4.796 20.732 1.00 95.50 149 THR A O 1
ATOM 1153 N N . ASP A 1 150 ? 10.150 3.378 19.022 1.00 92.50 150 ASP A N 1
ATOM 1154 C CA . ASP A 1 150 ? 11.607 3.551 18.968 1.00 92.50 150 ASP A CA 1
ATOM 1155 C C . ASP A 1 150 ? 12.032 4.976 18.552 1.00 92.50 150 ASP A C 1
ATOM 1157 O O . ASP A 1 150 ? 13.057 5.482 19.016 1.00 92.50 150 ASP A O 1
ATOM 1161 N N . ASP A 1 151 ? 11.233 5.659 17.722 1.00 91.62 151 ASP A N 1
ATOM 1162 C CA . ASP A 1 151 ? 11.444 7.062 17.362 1.00 91.62 151 ASP A CA 1
ATOM 1163 C C . ASP A 1 151 ? 10.701 8.013 18.328 1.00 91.62 151 ASP A C 1
ATOM 1165 O O . ASP A 1 151 ? 9.481 8.178 18.223 1.00 91.62 151 ASP A O 1
ATOM 1169 N N . PRO A 1 152 ? 11.407 8.728 19.228 1.00 87.31 152 PRO A N 1
ATOM 1170 C CA . PRO A 1 152 ? 10.785 9.623 20.207 1.00 87.31 152 PRO A CA 1
ATOM 1171 C C . PRO A 1 152 ? 10.135 10.867 19.579 1.00 87.31 152 PRO A C 1
ATOM 1173 O O . PRO A 1 152 ? 9.450 11.627 20.271 1.00 87.31 152 PRO A O 1
ATOM 1176 N N . ARG A 1 153 ? 10.367 11.128 18.286 1.00 88.06 153 ARG A N 1
ATOM 1177 C CA . ARG A 1 153 ? 9.738 12.240 17.558 1.00 88.06 153 ARG A CA 1
ATOM 1178 C C . ARG A 1 153 ? 8.305 11.909 17.162 1.00 88.06 153 ARG A C 1
ATOM 1180 O O . ARG A 1 153 ? 7.507 12.828 16.968 1.00 88.06 153 ARG A O 1
ATOM 1187 N N . ILE A 1 154 ? 7.968 10.624 17.063 1.00 84.44 154 ILE A N 1
ATOM 1188 C CA . ILE A 1 154 ? 6.638 10.179 16.675 1.00 84.44 154 ILE A CA 1
ATOM 1189 C C . ILE A 1 154 ? 5.744 10.185 17.917 1.00 84.44 154 ILE A C 1
ATOM 1191 O O . ILE A 1 154 ? 5.627 9.213 18.657 1.00 84.44 154 ILE A O 1
ATOM 1195 N N . LYS A 1 155 ? 5.088 11.321 18.163 1.00 82.88 155 LYS A N 1
ATOM 1196 C CA . LYS A 1 155 ? 4.066 11.415 19.209 1.00 82.88 155 LYS A CA 1
ATOM 1197 C C . LYS A 1 155 ? 2.783 10.756 18.732 1.00 82.88 155 LYS A C 1
ATOM 1199 O O . LYS A 1 155 ? 1.953 11.394 18.088 1.00 82.88 155 LYS A O 1
ATOM 1204 N N . ASN A 1 156 ? 2.620 9.493 19.092 1.00 87.50 156 ASN A N 1
ATOM 1205 C CA . ASN A 1 156 ? 1.416 8.737 18.814 1.00 87.50 156 ASN A CA 1
ATOM 1206 C C . ASN A 1 156 ? 0.598 8.556 20.089 1.00 87.50 156 ASN A C 1
ATOM 1208 O O . ASN A 1 156 ? 1.073 8.020 21.088 1.00 87.50 156 ASN A O 1
ATOM 1212 N N . SER A 1 157 ? -0.662 8.972 20.034 1.00 93.44 157 SER A N 1
ATOM 1213 C CA . SER A 1 157 ? -1.634 8.676 21.077 1.00 93.44 157 SER A CA 1
ATOM 1214 C C . SER A 1 157 ? -2.852 7.995 20.479 1.00 93.44 157 SER A C 1
ATOM 1216 O O . SER A 1 157 ? -3.252 8.269 19.344 1.00 93.44 157 SER A O 1
ATOM 1218 N N . ALA A 1 158 ? -3.458 7.107 21.257 1.00 95.00 158 ALA A N 1
ATOM 1219 C CA . ALA A 1 158 ? -4.762 6.548 20.954 1.00 95.00 158 ALA A CA 1
ATOM 1220 C C . ALA A 1 158 ? -5.804 7.101 21.930 1.00 95.00 158 ALA A C 1
ATOM 1222 O O . ALA A 1 158 ? -5.502 7.414 23.075 1.00 95.00 158 ALA A O 1
ATOM 1223 N N . ARG A 1 159 ? -7.043 7.242 21.483 1.00 96.56 159 ARG A N 1
ATOM 1224 C CA . ARG A 1 159 ? -8.143 7.820 22.239 1.00 96.56 159 ARG A CA 1
ATOM 1225 C C . ARG A 1 159 ? -9.431 7.112 21.866 1.00 96.56 159 ARG A C 1
ATOM 1227 O O . ARG A 1 159 ? -9.663 6.797 20.696 1.00 96.56 159 ARG A O 1
ATOM 1234 N N . GLY A 1 160 ? -10.300 6.933 22.848 1.00 95.94 160 GLY A N 1
ATOM 1235 C CA . GLY A 1 160 ? -11.655 6.450 22.631 1.00 95.94 160 GLY A CA 1
ATOM 1236 C C . GLY A 1 160 ? -12.573 6.735 23.808 1.00 95.94 160 GLY A C 1
ATOM 1237 O O . GLY A 1 160 ? -12.187 7.400 24.774 1.00 95.94 160 GLY A O 1
ATOM 1238 N N . VAL A 1 161 ? -13.805 6.249 23.686 1.00 96.19 161 VAL A N 1
ATOM 1239 C CA . VAL A 1 161 ? -14.834 6.319 24.728 1.00 96.19 161 VAL A CA 1
ATOM 1240 C C . VAL A 1 161 ? -15.173 4.919 25.195 1.00 96.19 161 VAL A C 1
ATOM 1242 O O . VAL A 1 161 ? -15.381 4.022 24.379 1.00 96.19 161 VAL A O 1
ATOM 1245 N N . VAL A 1 162 ? -15.272 4.756 26.503 1.00 96.00 162 VAL A N 1
ATOM 1246 C CA . VAL A 1 162 ? -15.853 3.594 27.151 1.00 96.00 162 VAL A CA 1
ATOM 1247 C C . VAL A 1 162 ? -17.365 3.738 27.139 1.00 96.00 162 VAL A C 1
ATOM 1249 O O . VAL A 1 162 ? -17.912 4.720 27.630 1.00 96.00 162 VAL A O 1
ATOM 1252 N N . ILE A 1 163 ? -18.057 2.753 26.590 1.00 94.62 163 ILE A N 1
ATOM 1253 C CA . ILE A 1 163 ? -19.516 2.690 26.605 1.00 94.62 163 ILE A CA 1
ATOM 1254 C C . ILE A 1 163 ? -19.964 1.391 27.269 1.00 94.62 163 ILE A C 1
ATOM 1256 O O . ILE A 1 163 ? -19.264 0.386 27.202 1.00 94.62 163 ILE A O 1
ATOM 1260 N N . TRP A 1 164 ? -21.140 1.404 27.892 1.00 92.38 164 TRP A N 1
ATOM 1261 C CA . TRP A 1 164 ? -21.804 0.186 28.358 1.00 92.38 164 TRP A CA 1
ATOM 1262 C C . TRP A 1 164 ? -22.721 -0.355 27.257 1.00 92.38 164 TRP A C 1
ATOM 1264 O O . TRP A 1 164 ? -23.629 0.351 26.791 1.00 92.38 164 TRP A O 1
ATOM 1274 N N . GLU A 1 165 ? -22.460 -1.585 26.825 1.00 93.94 165 GLU A N 1
ATOM 1275 C CA . GLU A 1 165 ? -23.156 -2.265 25.735 1.00 93.94 165 GLU A CA 1
ATOM 1276 C C . GLU A 1 165 ? -23.174 -3.780 25.989 1.00 93.94 165 GLU A C 1
ATOM 1278 O O . GLU A 1 165 ? -22.125 -4.388 26.201 1.00 93.94 165 GLU A O 1
ATOM 1283 N N . LEU A 1 166 ? -24.372 -4.379 25.959 1.00 90.06 166 LEU A N 1
ATOM 1284 C CA . LEU A 1 166 ? -24.601 -5.811 26.213 1.00 90.06 166 LEU A CA 1
ATOM 1285 C C . LEU A 1 166 ? -23.923 -6.313 27.498 1.00 90.06 166 LEU A C 1
ATOM 1287 O O . LEU A 1 166 ? -23.141 -7.262 27.477 1.00 90.06 166 LEU A O 1
ATOM 1291 N N . ASP A 1 167 ? -24.195 -5.619 28.603 1.00 91.06 167 ASP A N 1
ATOM 1292 C CA . ASP A 1 167 ? -23.693 -5.951 29.941 1.00 91.06 167 ASP A CA 1
ATOM 1293 C C . ASP A 1 167 ? -22.159 -5.991 30.068 1.00 91.06 167 ASP A C 1
ATOM 1295 O O . ASP A 1 167 ? -21.603 -6.646 30.950 1.00 91.06 167 ASP A O 1
ATOM 1299 N N . ALA A 1 168 ? -21.460 -5.268 29.190 1.00 93.06 168 ALA A N 1
ATOM 1300 C CA . ALA A 1 168 ? -20.016 -5.123 29.231 1.00 93.06 168 ALA A CA 1
ATOM 1301 C C . ALA A 1 168 ? -19.572 -3.708 28.846 1.00 93.06 168 ALA A C 1
ATOM 1303 O O . ALA A 1 168 ? -20.214 -3.003 28.064 1.00 93.06 168 ALA A O 1
ATOM 1304 N N . TYR A 1 169 ? -18.408 -3.315 29.358 1.00 94.62 169 TYR A N 1
ATOM 1305 C CA . TYR A 1 169 ? -17.705 -2.136 28.871 1.00 94.62 169 TYR A CA 1
ATOM 1306 C C . TYR A 1 169 ? -17.087 -2.413 27.498 1.00 94.62 169 TYR A C 1
ATOM 1308 O O . TYR A 1 169 ? -16.449 -3.448 27.284 1.00 94.62 169 TYR A O 1
ATOM 1316 N N . ARG A 1 170 ? -17.272 -1.472 26.573 1.00 96.19 170 ARG A N 1
ATOM 1317 C CA . ARG A 1 170 ? -16.753 -1.502 25.204 1.00 96.19 170 ARG A CA 1
ATOM 1318 C C . ARG A 1 170 ? -16.026 -0.213 24.872 1.00 96.19 170 ARG A C 1
ATOM 1320 O O . ARG A 1 170 ? -16.342 0.847 25.400 1.00 96.19 170 ARG A O 1
ATOM 1327 N N . HIS A 1 171 ? -15.080 -0.303 23.953 1.00 96.12 171 HIS A N 1
ATOM 1328 C CA . HIS A 1 171 ? -14.312 0.814 23.439 1.00 96.12 171 HIS A CA 1
ATOM 1329 C C . HIS A 1 171 ? -14.887 1.269 22.097 1.00 96.12 171 HIS A C 1
ATOM 1331 O O . HIS A 1 171 ? -14.988 0.485 21.154 1.00 96.12 171 HIS A O 1
ATOM 1337 N N . ARG A 1 172 ? -15.216 2.554 21.981 1.00 96.50 172 ARG A N 1
ATOM 1338 C CA . ARG A 1 172 ? -15.490 3.220 20.705 1.00 96.50 172 ARG A CA 1
ATOM 1339 C C . ARG A 1 172 ? -14.275 4.080 20.338 1.00 96.50 172 ARG A C 1
ATOM 1341 O O . ARG A 1 172 ? -14.000 5.049 21.050 1.00 96.50 172 ARG A O 1
ATOM 1348 N N . PRO A 1 173 ? -13.522 3.751 19.274 1.00 95.06 173 PRO A N 1
ATOM 1349 C CA . PRO A 1 173 ? -12.278 4.443 18.966 1.00 95.06 173 PRO A CA 1
ATOM 1350 C C . PRO A 1 173 ? -12.527 5.822 18.353 1.00 95.06 173 PRO A C 1
ATOM 1352 O O . PRO A 1 173 ? -13.440 6.003 17.550 1.00 95.06 173 PRO A O 1
ATOM 1355 N N . PHE A 1 174 ? -11.676 6.791 18.698 1.00 90.31 174 PHE A N 1
ATOM 1356 C CA . PHE A 1 174 ? -11.693 8.139 18.121 1.00 90.31 174 PHE A CA 1
ATOM 1357 C C . PHE A 1 174 ? -10.529 8.434 17.188 1.00 90.31 174 PHE A C 1
ATOM 1359 O O . PHE A 1 174 ? -10.700 9.184 16.235 1.00 90.31 174 PHE A O 1
ATOM 1366 N N . ASN A 1 175 ? -9.354 7.877 17.439 1.00 90.62 175 ASN A N 1
ATOM 1367 C CA . ASN A 1 175 ? -8.207 7.918 16.528 1.00 90.62 175 ASN A CA 1
ATOM 1368 C C . ASN A 1 175 ? -7.591 6.507 16.482 1.00 90.62 175 ASN A C 1
ATOM 1370 O O . ASN A 1 175 ? -8.296 5.566 16.835 1.00 90.62 175 ASN A O 1
ATOM 1374 N N . TYR A 1 176 ? -6.336 6.359 16.036 1.00 91.69 176 TYR A N 1
ATOM 1375 C CA . TYR A 1 176 ? -5.566 5.112 15.842 1.00 91.69 176 TYR A CA 1
ATOM 1376 C C . TYR A 1 176 ? -6.315 3.966 15.128 1.00 91.69 176 TYR A C 1
ATOM 1378 O O . TYR A 1 176 ? -5.967 3.623 14.001 1.00 91.69 176 TYR A O 1
ATOM 1386 N N . PHE A 1 177 ? -7.352 3.416 15.759 1.00 91.81 177 PHE A N 1
ATOM 1387 C CA . PHE A 1 177 ? -8.302 2.431 15.249 1.00 91.81 177 PHE A CA 1
ATOM 1388 C C . PHE A 1 177 ? -9.548 3.022 14.561 1.00 91.81 177 PHE A C 1
ATOM 1390 O O . PHE A 1 177 ? -10.280 2.259 13.939 1.00 91.81 177 PHE A O 1
ATOM 1397 N N . LYS A 1 178 ? -9.825 4.336 14.658 1.00 90.94 178 LYS A N 1
ATOM 1398 C CA . LYS A 1 178 ? -11.070 4.955 14.133 1.00 90.94 178 LYS A CA 1
ATOM 1399 C C . LYS A 1 178 ? -11.388 4.555 12.688 1.00 90.94 178 LYS A C 1
ATOM 1401 O O . LYS A 1 178 ? -12.525 4.214 12.393 1.00 90.94 178 LYS A O 1
ATOM 1406 N N . SER A 1 179 ? -10.389 4.618 11.816 1.00 82.88 179 SER A N 1
ATOM 1407 C CA . SER A 1 179 ? -10.500 4.370 10.376 1.00 82.88 179 SER A CA 1
ATOM 1408 C C . SER A 1 179 ? -9.472 3.338 9.935 1.00 82.88 179 SER A C 1
ATOM 1410 O O . SER A 1 179 ? -8.742 3.559 8.983 1.00 82.88 179 SER A O 1
ATOM 1412 N N . LEU A 1 180 ? -9.354 2.224 10.662 1.00 94.44 180 LEU A N 1
ATOM 1413 C CA . LEU A 1 180 ? -8.385 1.193 10.303 1.00 94.44 180 LEU A CA 1
ATOM 1414 C C . LEU A 1 180 ? -8.697 0.660 8.889 1.00 94.44 180 LEU A C 1
ATOM 1416 O O . LEU A 1 180 ? -9.639 -0.104 8.699 1.00 94.44 180 LEU A O 1
ATOM 1420 N N . SER A 1 181 ? -7.933 1.122 7.902 1.00 96.00 181 SER A N 1
ATOM 1421 C CA . SER A 1 181 ? -8.146 0.886 6.476 1.00 96.00 181 SER A CA 1
ATOM 1422 C C . SER A 1 181 ? -6.833 0.467 5.821 1.00 96.00 181 SER A C 1
ATOM 1424 O O . SER A 1 181 ? -5.753 0.687 6.373 1.00 96.00 181 SER A O 1
ATOM 1426 N N . VAL A 1 182 ? -6.910 -0.128 4.631 1.00 96.62 182 VAL A N 1
ATOM 1427 C CA . VAL A 1 182 ? -5.713 -0.502 3.865 1.00 96.62 182 VAL A CA 1
ATOM 1428 C C . VAL A 1 182 ? -4.877 0.732 3.539 1.00 96.62 182 VAL A C 1
ATOM 1430 O O . VAL A 1 182 ? -3.668 0.701 3.731 1.00 96.62 182 VAL A O 1
ATOM 1433 N N . THR A 1 183 ? -5.508 1.835 3.132 1.00 95.12 183 THR A N 1
ATOM 1434 C CA . THR A 1 183 ? -4.819 3.094 2.819 1.00 95.12 183 THR A CA 1
ATOM 1435 C C . THR A 1 183 ? -4.115 3.676 4.047 1.00 95.12 183 THR A C 1
ATOM 1437 O O . THR A 1 183 ? -2.958 4.075 3.953 1.00 95.12 183 THR A O 1
ATOM 1440 N N . ASP A 1 184 ? -4.763 3.653 5.217 1.00 93.62 184 ASP A N 1
ATOM 1441 C CA . ASP A 1 184 ? -4.189 4.162 6.473 1.00 93.62 184 ASP A CA 1
ATOM 1442 C C . ASP A 1 184 ? -2.969 3.348 6.936 1.00 93.62 184 ASP A C 1
ATOM 1444 O O . ASP A 1 184 ? -2.120 3.867 7.661 1.00 93.62 184 ASP A O 1
ATOM 1448 N N . VAL A 1 185 ? -2.917 2.056 6.596 1.00 95.62 185 VAL A N 1
ATOM 1449 C CA . VAL A 1 185 ? -1.898 1.116 7.086 1.00 95.62 185 VAL A CA 1
ATOM 1450 C C . VAL A 1 185 ? -0.770 0.908 6.083 1.00 95.62 185 VAL A C 1
ATOM 1452 O O . VAL A 1 185 ? 0.394 0.881 6.475 1.00 95.62 185 VAL A O 1
ATOM 1455 N N . CYS A 1 186 ? -1.102 0.750 4.805 1.00 95.88 186 CYS A N 1
ATOM 1456 C CA . CYS A 1 186 ? -0.129 0.502 3.750 1.00 95.88 186 CYS A CA 1
ATOM 1457 C C . CYS A 1 186 ? 0.434 1.796 3.150 1.00 95.88 186 CYS A C 1
ATOM 1459 O O . CYS A 1 186 ? 1.548 1.764 2.632 1.00 95.88 186 CYS A O 1
ATOM 1461 N N . GLY A 1 187 ? -0.285 2.923 3.222 1.00 93.25 187 GLY A N 1
ATOM 1462 C CA . GLY A 1 187 ? 0.118 4.156 2.542 1.00 93.25 187 GLY A CA 1
ATOM 1463 C C . GLY A 1 187 ? 0.361 3.905 1.051 1.00 93.25 187 GLY A C 1
ATOM 1464 O O . GLY A 1 187 ? -0.475 3.307 0.381 1.00 93.25 187 GLY A O 1
ATOM 1465 N N . GLU A 1 188 ? 1.536 4.302 0.566 1.00 92.00 188 GLU A N 1
ATOM 1466 C CA . GLU A 1 188 ? 2.000 4.099 -0.818 1.00 92.00 188 GLU A CA 1
ATOM 1467 C C . GLU A 1 188 ? 2.717 2.746 -1.023 1.00 92.00 188 GLU A C 1
ATOM 1469 O O . GLU A 1 188 ? 3.252 2.460 -2.090 1.00 92.00 188 GLU A O 1
ATOM 1474 N N . ASN A 1 189 ? 2.767 1.875 -0.007 1.00 94.62 189 ASN A N 1
ATOM 1475 C CA . ASN A 1 189 ? 3.423 0.576 -0.134 1.00 94.62 189 ASN A CA 1
ATOM 1476 C C . ASN A 1 189 ? 2.538 -0.415 -0.909 1.00 94.62 189 ASN A C 1
ATOM 1478 O O . ASN A 1 189 ? 1.793 -1.208 -0.325 1.00 94.62 189 ASN A O 1
ATOM 1482 N N . SER A 1 190 ? 2.690 -0.419 -2.231 1.00 94.62 190 SER A N 1
ATOM 1483 C CA . SER A 1 190 ? 1.993 -1.314 -3.161 1.00 94.62 190 SER A CA 1
ATOM 1484 C C . SER A 1 190 ? 2.090 -2.793 -2.768 1.00 94.62 190 SER A C 1
ATOM 1486 O O . SER A 1 190 ? 1.101 -3.521 -2.844 1.00 94.62 190 SER A O 1
ATOM 1488 N N . SER A 1 191 ? 3.237 -3.249 -2.247 1.00 95.88 191 SER A N 1
ATOM 1489 C CA . SER A 1 191 ? 3.406 -4.647 -1.812 1.00 95.88 191 SER A CA 1
ATOM 1490 C C . SER A 1 191 ? 2.524 -5.000 -0.605 1.00 95.88 191 SER A C 1
ATOM 1492 O O . SER A 1 191 ? 1.959 -6.094 -0.561 1.00 95.88 191 SER A O 1
ATOM 1494 N N . CYS A 1 192 ? 2.355 -4.073 0.346 1.00 97.44 192 CYS A N 1
ATOM 1495 C CA . CYS A 1 192 ? 1.437 -4.228 1.482 1.00 97.44 192 CYS A CA 1
ATOM 1496 C C . CYS A 1 192 ? -0.020 -4.350 1.013 1.00 97.44 192 CYS A C 1
ATOM 1498 O O . CYS A 1 192 ? -0.752 -5.219 1.493 1.00 97.44 192 CYS A O 1
ATOM 1500 N N . VAL A 1 193 ? -0.425 -3.539 0.029 1.00 97.56 193 VAL A N 1
ATOM 1501 C CA . VAL A 1 193 ? -1.771 -3.597 -0.564 1.00 97.56 193 VAL A CA 1
ATOM 1502 C C . VAL A 1 193 ? -2.010 -4.944 -1.251 1.00 97.56 193 VAL A C 1
ATOM 1504 O O . VAL A 1 193 ? -3.036 -5.583 -1.013 1.00 97.56 193 VAL A O 1
ATOM 1507 N N . VAL A 1 194 ? -1.050 -5.423 -2.053 1.00 97.50 194 VAL A N 1
ATOM 1508 C CA . VAL A 1 194 ? -1.145 -6.733 -2.723 1.00 97.50 194 VAL A CA 1
ATOM 1509 C C . VAL A 1 194 ? -1.245 -7.878 -1.713 1.00 97.50 194 VAL A C 1
ATOM 1511 O O . VAL A 1 194 ? -2.027 -8.812 -1.913 1.00 97.50 194 VAL A O 1
ATOM 1514 N N . GLU A 1 195 ? -0.472 -7.829 -0.625 1.00 97.94 195 GLU A N 1
ATOM 1515 C CA . GLU A 1 195 ? -0.546 -8.819 0.454 1.00 97.94 195 GLU A CA 1
ATOM 1516 C C . GLU A 1 195 ? -1.937 -8.837 1.100 1.00 97.94 195 GLU A C 1
ATOM 1518 O O . GLU A 1 195 ? -2.521 -9.913 1.265 1.00 97.94 195 GLU A O 1
ATOM 1523 N N . TYR A 1 196 ? -2.494 -7.663 1.415 1.00 98.12 196 TYR A N 1
ATOM 1524 C CA . TYR A 1 196 ? -3.841 -7.546 1.971 1.00 98.12 196 TYR A CA 1
ATOM 1525 C C . TYR A 1 196 ? -4.896 -8.115 1.014 1.00 98.12 196 TYR A C 1
ATOM 1527 O O . TYR A 1 196 ? -5.689 -8.972 1.414 1.00 98.12 196 TYR A O 1
ATOM 1535 N N . ALA A 1 197 ? -4.876 -7.693 -0.255 1.00 98.06 197 ALA A N 1
ATOM 1536 C CA . ALA A 1 197 ? -5.831 -8.128 -1.272 1.00 98.06 197 ALA A CA 1
ATOM 1537 C C . ALA A 1 197 ? -5.857 -9.659 -1.386 1.00 98.06 197 ALA A C 1
ATOM 1539 O O . ALA A 1 197 ? -6.921 -10.275 -1.301 1.00 98.06 197 ALA A O 1
ATOM 1540 N N . LYS A 1 198 ? -4.681 -10.293 -1.479 1.00 97.75 198 LYS A N 1
ATOM 1541 C CA . LYS A 1 198 ? -4.541 -11.758 -1.530 1.00 97.75 198 LYS A CA 1
ATOM 1542 C C . LYS A 1 198 ? -5.049 -12.442 -0.263 1.00 97.75 198 LYS A C 1
ATOM 1544 O O . LYS A 1 198 ? -5.761 -13.440 -0.354 1.00 97.75 198 LYS A O 1
ATOM 1549 N N . THR A 1 199 ? -4.687 -11.911 0.905 1.00 97.62 199 THR A N 1
ATOM 1550 C CA . THR A 1 199 ? -5.033 -12.499 2.210 1.00 97.62 199 THR A CA 1
ATOM 1551 C C . THR A 1 199 ? -6.545 -12.545 2.415 1.00 97.62 199 THR A C 1
ATOM 1553 O O . THR A 1 199 ? -7.082 -13.577 2.820 1.00 97.62 199 THR A O 1
ATOM 1556 N N . PHE A 1 200 ? -7.240 -11.457 2.079 1.00 97.25 200 PHE A N 1
ATOM 1557 C CA . PHE A 1 200 ? -8.684 -11.320 2.296 1.00 97.25 200 PHE A CA 1
ATOM 1558 C C . PHE A 1 200 ? -9.529 -11.573 1.051 1.00 97.25 200 PHE A C 1
ATOM 1560 O O . PHE A 1 200 ? -10.750 -11.458 1.103 1.00 97.25 200 PHE A O 1
ATOM 1567 N N . LYS A 1 201 ? -8.890 -11.959 -0.057 1.00 97.38 201 LYS A N 1
ATOM 1568 C CA . LYS A 1 201 ? -9.523 -12.201 -1.356 1.00 97.38 201 LYS A CA 1
ATOM 1569 C C . LYS A 1 201 ? -10.377 -11.014 -1.835 1.00 97.38 201 LYS A C 1
ATOM 1571 O O . LYS A 1 201 ? -11.468 -11.213 -2.364 1.00 97.38 201 LYS A O 1
ATOM 1576 N N . LYS A 1 202 ? -9.864 -9.794 -1.665 1.00 97.44 202 LYS A N 1
ATOM 1577 C CA . LYS A 1 202 ? -10.510 -8.541 -2.086 1.00 97.44 202 LYS A CA 1
ATOM 1578 C C . LYS A 1 202 ? -9.829 -7.985 -3.330 1.00 97.44 202 LYS A C 1
ATOM 1580 O O . LYS A 1 202 ? -8.790 -7.339 -3.232 1.00 97.44 202 LYS A O 1
ATOM 1585 N N . GLU A 1 203 ? -10.377 -8.307 -4.497 1.00 97.12 203 GLU A N 1
ATOM 1586 C CA . GLU A 1 203 ? -9.826 -7.885 -5.791 1.00 97.12 203 GLU A CA 1
ATOM 1587 C C . GLU A 1 203 ? -9.900 -6.365 -5.989 1.00 97.12 203 GLU A C 1
ATOM 1589 O O . GLU A 1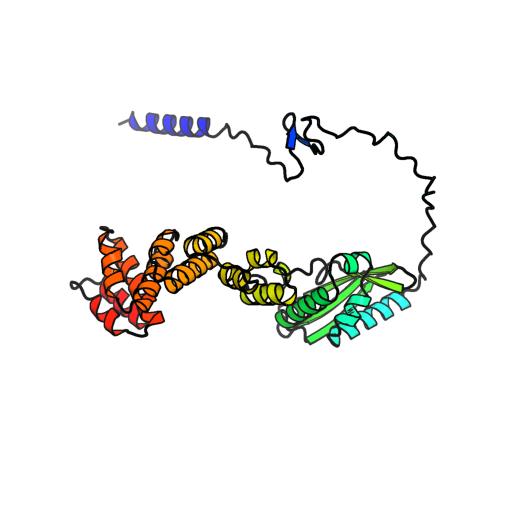 203 ? -8.963 -5.765 -6.507 1.00 97.12 203 GLU A O 1
ATOM 1594 N N . ASP A 1 204 ? -10.985 -5.738 -5.536 1.00 96.31 204 ASP A N 1
ATOM 1595 C CA . ASP A 1 204 ? -11.244 -4.297 -5.626 1.00 96.31 204 ASP A CA 1
ATOM 1596 C C . ASP A 1 204 ? -10.147 -3.453 -4.959 1.00 96.31 204 ASP A C 1
ATOM 1598 O O . ASP A 1 204 ? -9.836 -2.346 -5.392 1.00 96.31 204 ASP A O 1
ATOM 1602 N N . VAL A 1 205 ? -9.470 -4.010 -3.956 1.00 97.31 205 VAL A N 1
ATOM 1603 C CA . VAL A 1 205 ? -8.352 -3.351 -3.271 1.00 97.31 205 VAL A CA 1
ATOM 1604 C C . VAL A 1 205 ? -7.109 -3.230 -4.158 1.00 97.31 205 VAL A C 1
ATOM 1606 O O . VAL A 1 205 ? -6.260 -2.373 -3.910 1.00 97.31 205 VAL A O 1
ATOM 1609 N N . CYS A 1 206 ? -6.995 -4.022 -5.229 1.00 97.38 206 CYS A N 1
ATOM 1610 C CA . CYS A 1 206 ? -5.874 -3.921 -6.163 1.00 97.38 206 CYS A CA 1
ATOM 1611 C C . CYS A 1 206 ? -5.792 -2.564 -6.873 1.00 97.38 206 CYS A C 1
ATOM 1613 O O . CYS A 1 206 ? -4.720 -2.209 -7.364 1.00 97.38 206 CYS A O 1
ATOM 1615 N N . ASP A 1 207 ? -6.869 -1.777 -6.892 1.00 95.69 207 ASP A N 1
ATOM 1616 C CA . ASP A 1 207 ? -6.842 -0.428 -7.459 1.00 95.69 207 ASP A CA 1
ATOM 1617 C C . ASP A 1 207 ? -5.973 0.535 -6.638 1.00 95.69 207 ASP A C 1
ATOM 1619 O O . ASP A 1 207 ? -5.453 1.508 -7.184 1.00 95.69 207 ASP A O 1
ATOM 1623 N N . LEU A 1 208 ? -5.722 0.211 -5.366 1.00 95.88 208 LEU A N 1
ATOM 1624 C CA . LEU A 1 208 ? -4.815 0.940 -4.478 1.00 95.88 208 LEU A CA 1
ATOM 1625 C C . LEU A 1 208 ? -3.352 0.482 -4.596 1.00 95.88 208 LEU A C 1
ATOM 1627 O O . LEU A 1 208 ? -2.486 1.060 -3.952 1.00 95.88 208 LEU A O 1
ATOM 1631 N N . ALA A 1 209 ? -3.053 -0.563 -5.375 1.00 96.31 209 ALA A N 1
ATOM 1632 C CA . ALA A 1 209 ? -1.731 -1.195 -5.398 1.00 96.31 209 ALA A CA 1
ATOM 1633 C C . ALA A 1 209 ? -0.718 -0.516 -6.340 1.00 96.31 209 ALA A C 1
ATOM 1635 O O . ALA A 1 209 ? 0.236 -1.178 -6.750 1.00 96.31 209 ALA A O 1
ATOM 1636 N N . GLY A 1 210 ? -0.947 0.748 -6.720 1.00 95.25 210 GLY A N 1
ATOM 1637 C CA . GLY A 1 210 ? -0.024 1.546 -7.534 1.00 95.25 210 GLY A CA 1
ATOM 1638 C C . GLY A 1 210 ? 0.521 0.783 -8.742 1.00 95.25 210 GLY A C 1
ATOM 1639 O O . GLY A 1 210 ? -0.234 0.150 -9.492 1.00 95.25 210 GLY A O 1
ATOM 1640 N N . SER A 1 211 ? 1.847 0.764 -8.882 1.00 94.50 211 SER A N 1
ATOM 1641 C CA . SER A 1 211 ? 2.549 0.050 -9.955 1.00 94.50 211 SER A CA 1
ATOM 1642 C C . SER A 1 211 ? 2.323 -1.469 -9.990 1.00 94.50 211 SER A C 1
ATOM 1644 O O . SER A 1 211 ? 2.485 -2.106 -11.035 1.00 94.50 211 SER A O 1
ATOM 1646 N N . GLN A 1 212 ? 1.884 -2.073 -8.879 1.00 96.50 212 GLN A N 1
ATOM 1647 C CA . GLN A 1 212 ? 1.569 -3.500 -8.783 1.00 96.50 212 GLN A CA 1
ATOM 1648 C C . GLN A 1 212 ? 0.101 -3.839 -9.069 1.00 96.50 212 GLN A C 1
ATOM 1650 O O . GLN A 1 212 ? -0.273 -5.010 -8.957 1.00 96.50 212 GLN A O 1
ATOM 1655 N N . ARG A 1 213 ? -0.737 -2.878 -9.482 1.00 96.56 213 ARG A N 1
ATOM 1656 C CA . ARG A 1 213 ? -2.164 -3.096 -9.795 1.00 96.56 213 ARG A CA 1
ATOM 1657 C C . ARG A 1 213 ? -2.404 -4.307 -10.702 1.00 96.56 213 ARG A C 1
ATOM 1659 O O . ARG A 1 213 ? -3.220 -5.172 -10.373 1.00 96.56 213 ARG A O 1
ATOM 1666 N N . VAL A 1 214 ? -1.663 -4.414 -11.808 1.00 95.75 214 VAL A N 1
ATOM 1667 C CA . VAL A 1 214 ? -1.787 -5.529 -12.766 1.00 95.75 214 VAL A CA 1
ATOM 1668 C C . VAL A 1 214 ? -1.434 -6.866 -12.109 1.00 95.75 214 VAL A C 1
ATOM 1670 O O . VAL A 1 214 ? -2.221 -7.812 -12.165 1.00 95.75 214 VAL A O 1
ATOM 1673 N N . ALA A 1 215 ? -0.283 -6.944 -11.435 1.00 95.50 215 ALA A N 1
ATOM 1674 C CA . ALA A 1 215 ? 0.172 -8.163 -10.765 1.00 95.50 215 ALA A CA 1
ATOM 1675 C C . ALA A 1 215 ? -0.771 -8.584 -9.621 1.00 95.50 215 ALA A C 1
ATOM 1677 O O . ALA A 1 215 ? -1.026 -9.775 -9.419 1.00 95.50 215 ALA A O 1
ATOM 1678 N N . CYS A 1 216 ? -1.329 -7.609 -8.899 1.00 97.81 216 CYS A N 1
ATOM 1679 C CA . CYS A 1 216 ? -2.338 -7.820 -7.869 1.00 97.81 216 CYS A CA 1
ATOM 1680 C C . CYS A 1 216 ? -3.578 -8.485 -8.463 1.00 97.81 216 CYS A C 1
ATOM 1682 O O . CYS A 1 216 ? -3.936 -9.587 -8.049 1.00 97.81 216 CYS A O 1
ATOM 1684 N N . ARG A 1 217 ? -4.167 -7.884 -9.503 1.00 97.19 217 ARG A N 1
ATOM 1685 C CA . ARG A 1 217 ? -5.342 -8.411 -10.207 1.00 97.19 217 ARG A CA 1
ATOM 1686 C C . ARG A 1 217 ? -5.077 -9.813 -10.788 1.00 97.19 217 ARG A C 1
ATOM 1688 O O . ARG A 1 217 ? -5.891 -10.720 -10.627 1.00 97.19 217 ARG A O 1
ATOM 1695 N N . GLN A 1 218 ? -3.902 -10.055 -11.368 1.00 95.75 218 GLN A N 1
ATOM 1696 C CA . GLN A 1 218 ? -3.519 -11.380 -11.887 1.00 95.75 218 GLN A CA 1
ATOM 1697 C C . GLN A 1 218 ? -3.470 -12.475 -10.815 1.00 95.75 218 GLN A C 1
ATOM 1699 O O . GLN A 1 218 ? -3.729 -13.642 -11.116 1.00 95.75 218 GLN A O 1
ATOM 1704 N N . SER A 1 219 ? -3.206 -12.124 -9.554 1.00 96.81 219 SER A N 1
ATOM 1705 C CA . SER A 1 219 ? -3.213 -13.102 -8.460 1.00 96.81 219 SER A CA 1
ATOM 1706 C C . SER A 1 219 ? -4.594 -13.687 -8.143 1.00 96.81 219 SER A C 1
ATOM 1708 O O . SER A 1 219 ? -4.679 -14.728 -7.496 1.00 96.81 219 SER A O 1
ATOM 1710 N N . PHE A 1 220 ? -5.658 -13.082 -8.677 1.00 96.75 220 PHE A N 1
ATOM 1711 C CA . PHE A 1 220 ? -7.032 -13.582 -8.623 1.00 96.75 220 PHE A CA 1
ATOM 1712 C C . PHE A 1 220 ? -7.408 -14.445 -9.838 1.00 96.75 220 PHE A C 1
ATOM 1714 O O . PHE A 1 220 ? -8.572 -14.783 -10.033 1.00 96.75 220 PHE A O 1
ATOM 1721 N N . GLY A 1 221 ? -6.432 -14.823 -10.670 1.00 95.81 221 GLY A N 1
ATOM 1722 C CA . GLY A 1 221 ? -6.649 -15.671 -11.844 1.00 95.81 221 GLY A CA 1
ATOM 1723 C C . GLY A 1 221 ? -7.153 -14.923 -13.079 1.00 95.81 221 GLY A C 1
ATOM 1724 O O . GLY A 1 221 ? -7.431 -15.559 -14.099 1.00 95.81 221 GLY A O 1
ATOM 1725 N N . MET A 1 222 ? -7.238 -13.591 -13.021 1.00 93.94 222 MET A N 1
ATOM 1726 C CA . MET A 1 222 ? -7.541 -12.776 -14.193 1.00 93.94 222 MET A CA 1
ATOM 1727 C C . MET A 1 222 ? -6.402 -12.850 -15.203 1.00 93.94 222 MET A C 1
ATOM 1729 O O . MET A 1 222 ? -5.222 -12.730 -14.864 1.00 93.94 222 MET A O 1
ATOM 1733 N N . LYS A 1 223 ? -6.774 -13.055 -16.463 1.00 95.06 223 LYS A N 1
ATOM 1734 C CA . LYS A 1 223 ? -5.851 -13.054 -17.592 1.00 95.06 223 LYS A CA 1
ATOM 1735 C C . LYS A 1 223 ? -6.067 -11.768 -18.362 1.00 95.06 223 LYS A C 1
ATOM 1737 O O . LYS A 1 223 ? -7.188 -11.489 -18.768 1.00 95.06 223 LYS A O 1
ATOM 1742 N N . TYR A 1 224 ? -4.984 -11.041 -18.568 1.00 95.06 224 TYR A N 1
ATOM 1743 C CA . TYR A 1 224 ? -4.983 -9.790 -19.301 1.00 95.06 224 TYR A CA 1
ATOM 1744 C C . TYR A 1 224 ? -4.163 -9.954 -20.570 1.00 95.06 224 TYR A C 1
ATOM 1746 O O . TYR A 1 224 ? -3.147 -10.654 -20.582 1.00 95.06 224 TYR A O 1
ATOM 1754 N N . THR A 1 225 ? -4.635 -9.340 -21.645 1.00 96.69 225 THR A N 1
ATOM 1755 C CA . THR A 1 225 ? -3.823 -9.098 -22.833 1.00 96.69 225 THR A CA 1
ATOM 1756 C C . THR A 1 225 ? -2.882 -7.918 -22.581 1.00 96.69 225 THR A C 1
ATOM 1758 O O . THR A 1 225 ? -3.008 -7.204 -21.587 1.00 96.69 225 THR A O 1
ATOM 1761 N N . TYR A 1 226 ? -1.936 -7.692 -23.492 1.00 96.38 226 TYR A N 1
ATOM 1762 C CA . TYR A 1 226 ? -1.076 -6.507 -23.451 1.00 96.38 226 TYR A CA 1
ATOM 1763 C C . TYR A 1 226 ? -1.885 -5.200 -23.364 1.00 96.38 226 TYR A C 1
ATOM 1765 O O . TYR A 1 226 ? -1.571 -4.345 -22.537 1.00 96.38 226 TYR A O 1
ATOM 1773 N N . ASP A 1 227 ? -2.944 -5.069 -24.170 1.00 97.19 227 ASP A N 1
ATOM 1774 C CA . ASP A 1 227 ? -3.760 -3.853 -24.210 1.00 97.19 227 ASP A CA 1
ATOM 1775 C C . ASP A 1 227 ? -4.560 -3.664 -22.911 1.00 97.19 227 ASP A C 1
ATOM 1777 O O . ASP A 1 227 ? -4.678 -2.537 -22.430 1.00 97.19 227 ASP A O 1
ATOM 1781 N N . ASP A 1 228 ? -5.029 -4.753 -22.290 1.00 97.06 228 ASP A N 1
ATOM 1782 C CA . ASP A 1 228 ? -5.720 -4.678 -20.997 1.00 97.06 228 ASP A CA 1
ATOM 1783 C C . ASP A 1 228 ? -4.773 -4.229 -19.869 1.00 97.06 228 ASP A C 1
ATOM 1785 O O . ASP A 1 228 ? -5.125 -3.365 -19.068 1.00 97.06 228 ASP A O 1
ATOM 1789 N N . GLU A 1 229 ? -3.551 -4.779 -19.798 1.00 97.62 229 GLU A N 1
ATOM 1790 C CA . GLU A 1 229 ? -2.571 -4.378 -18.772 1.00 97.62 229 GLU A CA 1
ATOM 1791 C C . GLU A 1 229 ? -2.145 -2.918 -18.949 1.00 97.62 229 GLU A C 1
ATOM 1793 O O . GLU A 1 229 ? -2.077 -2.165 -17.977 1.00 97.62 229 GLU A O 1
ATOM 1798 N N . ARG A 1 230 ? -1.918 -2.497 -20.198 1.00 96.88 230 ARG A N 1
ATOM 1799 C CA . ARG A 1 230 ? -1.624 -1.104 -20.544 1.00 96.88 230 ARG A CA 1
ATOM 1800 C C . ARG A 1 230 ? -2.768 -0.170 -20.138 1.00 96.88 230 ARG A C 1
ATOM 1802 O O . ARG A 1 230 ? -2.507 0.907 -19.602 1.00 96.88 230 ARG A O 1
ATOM 1809 N N . ALA A 1 231 ? -4.022 -0.559 -20.372 1.00 96.94 231 ALA A N 1
ATOM 1810 C CA . ALA A 1 231 ? -5.187 0.226 -19.963 1.00 96.94 231 ALA A CA 1
ATOM 1811 C C . ALA A 1 231 ? -5.255 0.378 -18.434 1.00 96.94 231 ALA A C 1
ATOM 1813 O O . ALA A 1 231 ? -5.363 1.499 -17.941 1.00 96.94 231 ALA A O 1
ATOM 1814 N N . LEU A 1 232 ? -5.069 -0.714 -17.683 1.00 96.31 232 LEU A N 1
ATOM 1815 C CA . LEU A 1 232 ? -5.049 -0.690 -16.215 1.00 96.31 232 LEU A CA 1
ATOM 1816 C C . LEU A 1 232 ? -3.958 0.225 -15.646 1.00 96.31 232 LEU A C 1
ATOM 1818 O O . LEU A 1 232 ? -4.200 0.930 -14.663 1.00 96.31 232 LEU A O 1
ATOM 1822 N N . CYS A 1 233 ? -2.769 0.234 -16.256 1.00 96.81 233 CYS A N 1
ATOM 1823 C CA . CYS A 1 233 ? -1.697 1.148 -15.863 1.00 96.81 233 CYS A CA 1
ATOM 1824 C C . CYS A 1 233 ? -2.059 2.618 -16.128 1.00 96.81 233 CYS A C 1
ATOM 1826 O O . CYS A 1 233 ? -1.703 3.494 -15.345 1.00 96.81 233 CYS A O 1
ATOM 1828 N N . ASN A 1 234 ? -2.790 2.911 -17.208 1.00 96.19 234 ASN A N 1
ATOM 1829 C CA . ASN A 1 234 ? -3.206 4.276 -17.543 1.00 96.19 234 ASN A CA 1
ATOM 1830 C C . ASN A 1 234 ? -4.263 4.858 -16.595 1.00 96.19 234 ASN A C 1
ATOM 1832 O O . ASN A 1 234 ? -4.391 6.078 -16.518 1.00 96.19 234 ASN A O 1
ATOM 1836 N N . GLU A 1 235 ? -4.976 4.009 -15.858 1.00 95.88 235 GLU A N 1
ATOM 1837 C CA . GLU A 1 235 ? -5.923 4.406 -14.813 1.00 95.88 235 GLU A CA 1
ATOM 1838 C C . GLU A 1 235 ? -5.242 4.728 -13.469 1.00 95.88 235 GLU A C 1
ATOM 1840 O O . GLU A 1 235 ? -5.927 5.029 -12.488 1.00 95.88 235 GLU A O 1
ATOM 1845 N N . ILE A 1 236 ? -3.916 4.590 -13.353 1.00 94.94 236 ILE A N 1
ATOM 1846 C CA . ILE A 1 236 ? -3.196 4.931 -12.121 1.00 94.94 236 ILE A CA 1
ATOM 1847 C C . ILE A 1 236 ? -3.043 6.461 -12.056 1.00 94.94 236 ILE A C 1
ATOM 1849 O O . ILE A 1 236 ? -2.459 7.046 -12.971 1.00 94.94 236 ILE A O 1
ATOM 1853 N N . PRO A 1 237 ? -3.573 7.126 -11.008 1.00 91.75 237 PRO A N 1
ATOM 1854 C CA . PRO A 1 237 ? -3.526 8.582 -10.906 1.00 91.75 237 PRO A CA 1
ATOM 1855 C C . PRO A 1 237 ? -2.144 9.104 -10.506 1.00 91.75 237 PRO A C 1
ATOM 1857 O O . PRO A 1 237 ? -1.774 10.199 -10.928 1.00 91.75 237 PRO A O 1
ATOM 1860 N N . ASP A 1 238 ? -1.396 8.347 -9.695 1.00 91.38 238 ASP A N 1
ATOM 1861 C CA . ASP A 1 238 ? -0.034 8.719 -9.329 1.00 91.38 238 ASP A CA 1
ATOM 1862 C C . ASP A 1 238 ? 0.909 8.540 -10.520 1.00 91.38 238 ASP A C 1
ATOM 1864 O O . ASP A 1 238 ? 0.921 7.514 -11.206 1.00 91.38 238 ASP A O 1
ATOM 1868 N N . TYR A 1 239 ? 1.700 9.576 -10.771 1.00 89.25 239 TYR A N 1
ATOM 1869 C CA . TYR A 1 239 ? 2.546 9.643 -11.948 1.00 89.25 239 TYR A CA 1
ATOM 1870 C C . TYR A 1 239 ? 3.697 8.625 -11.908 1.00 89.25 239 TYR A C 1
ATOM 1872 O O . TYR A 1 239 ? 4.026 8.030 -12.938 1.00 89.25 239 TYR A O 1
ATOM 1880 N N . PHE A 1 240 ? 4.304 8.410 -10.738 1.00 88.69 240 PHE A N 1
ATOM 1881 C CA . PHE A 1 240 ? 5.442 7.504 -10.590 1.00 88.69 240 PHE A CA 1
ATOM 1882 C C . PHE A 1 240 ? 4.993 6.047 -10.658 1.00 88.69 240 PHE A C 1
ATOM 1884 O O . PHE A 1 240 ? 5.575 5.271 -11.418 1.00 88.69 240 PHE A O 1
ATOM 1891 N N . ASP A 1 241 ? 3.908 5.702 -9.962 1.00 91.56 241 ASP A N 1
ATOM 1892 C CA . ASP A 1 241 ? 3.314 4.366 -10.026 1.00 91.56 241 ASP A CA 1
ATOM 1893 C C . ASP A 1 241 ? 2.857 4.013 -11.447 1.00 91.56 241 ASP A C 1
ATOM 1895 O O . ASP A 1 241 ? 3.069 2.891 -11.920 1.00 91.56 241 ASP A O 1
ATOM 1899 N N . LYS A 1 242 ? 2.254 4.977 -12.160 1.00 94.62 242 LYS A N 1
ATOM 1900 C CA . LYS A 1 242 ? 1.882 4.806 -13.568 1.00 94.62 242 LYS A CA 1
ATOM 1901 C C . LYS A 1 242 ? 3.108 4.498 -14.426 1.00 94.62 242 LYS A C 1
ATOM 1903 O O . LYS A 1 242 ? 3.061 3.568 -15.233 1.00 94.62 242 LYS A O 1
ATOM 1908 N N . ALA A 1 243 ? 4.185 5.268 -14.268 1.00 93.50 243 ALA A N 1
ATOM 1909 C CA . ALA A 1 243 ? 5.409 5.086 -15.042 1.00 93.50 243 ALA A CA 1
ATOM 1910 C C . ALA A 1 243 ? 6.021 3.696 -14.836 1.00 93.50 243 ALA A C 1
ATOM 1912 O O . ALA A 1 243 ? 6.310 3.005 -15.814 1.00 93.50 243 ALA A O 1
ATOM 1913 N N . GLU A 1 244 ? 6.132 3.255 -13.582 1.00 93.75 244 GLU A N 1
ATOM 1914 C CA . GLU A 1 244 ? 6.637 1.923 -13.249 1.00 93.75 244 GLU A CA 1
ATOM 1915 C C . GLU A 1 244 ? 5.718 0.813 -13.794 1.00 93.75 244 GLU A C 1
ATOM 1917 O O . GLU A 1 244 ? 6.197 -0.159 -14.382 1.00 93.75 244 GLU A O 1
ATOM 1922 N N . CYS A 1 245 ? 4.391 0.969 -13.692 1.00 96.81 245 CYS A N 1
ATOM 1923 C CA . CYS A 1 245 ? 3.430 0.014 -14.257 1.00 96.81 245 CYS A CA 1
ATOM 1924 C C . CYS A 1 245 ? 3.599 -0.136 -15.777 1.00 96.81 245 CYS A C 1
ATOM 1926 O O . CYS A 1 245 ? 3.741 -1.249 -16.290 1.00 96.81 245 CYS A O 1
ATOM 1928 N N . ILE A 1 246 ? 3.627 0.987 -16.504 1.00 97.38 246 ILE A N 1
ATOM 1929 C CA . ILE A 1 246 ? 3.789 1.012 -17.964 1.00 97.38 246 ILE A CA 1
ATOM 1930 C C . ILE A 1 246 ? 5.126 0.401 -18.381 1.00 97.38 246 ILE A C 1
ATOM 1932 O O . ILE A 1 246 ? 5.171 -0.372 -19.342 1.00 97.38 246 ILE A O 1
ATOM 1936 N N . GLN A 1 247 ? 6.204 0.703 -17.659 1.00 94.19 247 GLN A N 1
ATOM 1937 C CA . GLN A 1 247 ? 7.512 0.106 -17.899 1.00 94.19 247 GLN A CA 1
ATOM 1938 C C . GLN A 1 247 ? 7.468 -1.417 -17.737 1.00 94.19 247 GLN A C 1
ATOM 1940 O O . GLN A 1 247 ? 7.889 -2.134 -18.645 1.00 94.19 247 GLN A O 1
ATOM 1945 N N . ASN A 1 248 ? 6.892 -1.918 -16.642 1.00 94.12 248 ASN A N 1
ATOM 1946 C CA . ASN A 1 248 ? 6.766 -3.354 -16.385 1.00 94.12 248 ASN A CA 1
ATOM 1947 C C . ASN A 1 248 ? 5.977 -4.073 -17.488 1.00 94.12 248 ASN A C 1
ATOM 1949 O O . ASN A 1 248 ? 6.395 -5.137 -17.950 1.00 94.12 248 ASN A O 1
ATOM 1953 N N . VAL A 1 249 ? 4.872 -3.486 -17.961 1.00 96.31 249 VAL A N 1
ATOM 1954 C CA . VAL A 1 249 ? 4.090 -4.029 -19.086 1.00 96.31 249 VAL A CA 1
ATOM 1955 C C . VAL A 1 249 ? 4.908 -3.998 -20.381 1.00 96.31 249 VAL A C 1
ATOM 1957 O O . VAL A 1 249 ? 5.003 -5.008 -21.080 1.00 96.31 249 VAL A O 1
ATOM 1960 N N . SER A 1 250 ? 5.556 -2.875 -20.689 1.00 95.31 250 SER A N 1
ATOM 1961 C CA . SER A 1 250 ? 6.360 -2.713 -21.909 1.00 95.31 250 SER A CA 1
ATOM 1962 C C . SER A 1 250 ? 7.492 -3.739 -21.981 1.00 95.31 250 SER A C 1
ATOM 1964 O O . SER A 1 250 ? 7.688 -4.384 -23.014 1.00 95.31 250 SER A O 1
ATOM 1966 N N . VAL A 1 251 ? 8.198 -3.949 -20.866 1.00 92.94 251 VAL A N 1
ATOM 1967 C CA . VAL A 1 251 ? 9.261 -4.952 -20.741 1.00 92.94 251 VAL A CA 1
ATOM 1968 C C . VAL A 1 251 ? 8.679 -6.357 -20.837 1.00 92.94 251 VAL A C 1
ATOM 1970 O O . VAL A 1 251 ? 9.121 -7.137 -21.670 1.00 92.94 251 VAL A O 1
ATOM 1973 N N . LYS A 1 252 ? 7.640 -6.692 -20.069 1.00 94.31 252 LYS A N 1
ATOM 1974 C CA . LYS A 1 252 ? 7.038 -8.036 -20.079 1.00 94.31 252 LYS A CA 1
ATOM 1975 C C . LYS A 1 252 ? 6.680 -8.528 -21.484 1.00 94.31 252 LYS A C 1
ATOM 1977 O O . LYS A 1 252 ? 6.863 -9.708 -21.780 1.00 94.31 252 LYS A O 1
ATOM 1982 N N . TYR A 1 253 ? 6.178 -7.640 -22.341 1.00 94.56 253 TYR A N 1
ATOM 1983 C CA . TYR A 1 253 ? 5.762 -7.989 -23.699 1.00 94.56 253 TYR A CA 1
ATOM 1984 C C . TYR A 1 253 ? 6.802 -7.656 -24.782 1.00 94.56 253 TYR A C 1
ATOM 1986 O O . TYR A 1 253 ? 6.582 -8.001 -25.942 1.00 94.56 253 TYR A O 1
ATOM 1994 N N . GLY A 1 254 ? 7.921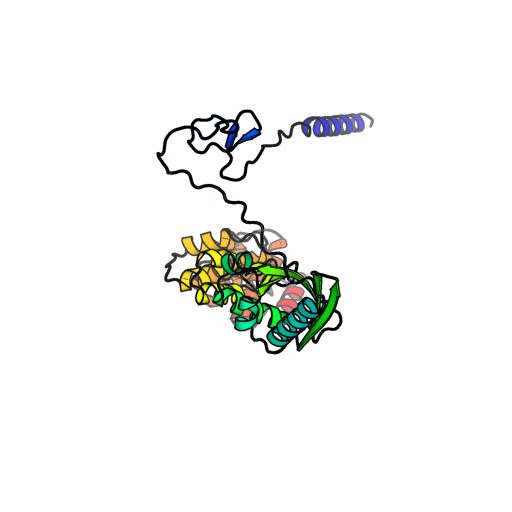 -7.004 -24.443 1.00 92.94 254 GLY A N 1
ATOM 1995 C CA . GLY A 1 254 ? 8.892 -6.506 -25.427 1.00 92.94 254 GLY A CA 1
ATOM 1996 C C . GLY A 1 254 ? 8.285 -5.467 -26.378 1.00 92.94 254 GLY A C 1
ATOM 1997 O O . GLY A 1 254 ? 8.591 -5.447 -27.570 1.00 92.94 254 GLY A O 1
ATOM 1998 N N . ARG A 1 255 ? 7.361 -4.648 -25.868 1.00 94.31 255 ARG A N 1
ATOM 1999 C CA . ARG A 1 255 ? 6.520 -3.727 -26.637 1.00 94.31 255 ARG A CA 1
ATOM 2000 C C . ARG A 1 255 ? 6.802 -2.287 -26.205 1.00 94.31 255 ARG A C 1
ATOM 2002 O O . ARG A 1 255 ? 6.303 -1.863 -25.168 1.00 94.31 255 ARG A O 1
ATOM 2009 N N . PRO A 1 256 ? 7.586 -1.516 -26.979 1.00 93.94 256 PRO A N 1
ATOM 2010 C CA . PRO A 1 256 ? 7.937 -0.142 -26.613 1.00 93.94 256 PRO A CA 1
ATOM 2011 C C . PRO A 1 256 ? 6.768 0.835 -26.760 1.00 93.94 256 PRO A C 1
ATOM 2013 O O . PRO A 1 256 ? 6.863 1.973 -26.315 1.00 93.94 256 PRO A O 1
ATOM 2016 N N . ASP A 1 257 ? 5.674 0.435 -27.416 1.00 94.25 257 ASP A N 1
ATOM 2017 C CA . ASP A 1 257 ? 4.589 1.349 -27.751 1.00 94.25 257 ASP A CA 1
ATOM 2018 C C . ASP A 1 257 ? 3.780 1.837 -26.540 1.00 94.25 257 ASP A C 1
ATOM 2020 O O . ASP A 1 257 ? 3.170 2.902 -26.626 1.00 94.25 257 ASP A O 1
ATOM 2024 N N . ALA A 1 258 ? 3.800 1.110 -25.420 1.00 94.31 258 ALA A N 1
ATOM 2025 C CA . ALA A 1 258 ? 3.214 1.568 -24.162 1.00 94.31 258 ALA A CA 1
ATOM 2026 C C . ALA A 1 258 ? 4.061 2.657 -23.484 1.00 94.31 258 ALA A C 1
ATOM 2028 O O . ALA A 1 258 ? 3.490 3.531 -22.839 1.00 94.31 258 ALA A O 1
ATOM 2029 N N . CYS A 1 259 ? 5.384 2.698 -23.696 1.00 95.19 259 CYS A N 1
ATOM 2030 C CA . CYS A 1 259 ? 6.230 3.772 -23.161 1.00 95.19 259 CYS A CA 1
ATOM 2031 C C . CYS A 1 259 ? 5.793 5.166 -23.655 1.00 95.19 259 CYS A C 1
ATOM 2033 O O . CYS A 1 259 ? 6.029 6.155 -22.967 1.00 95.19 259 CYS A O 1
ATOM 2035 N N . TRP A 1 260 ? 5.119 5.256 -24.811 1.00 94.06 260 TRP A N 1
ATOM 2036 C CA . TRP A 1 260 ? 4.571 6.514 -25.338 1.00 94.06 260 TRP A CA 1
ATOM 2037 C C . TRP A 1 260 ? 3.387 7.072 -24.532 1.00 94.06 260 TRP A C 1
ATOM 2039 O O . TRP A 1 260 ? 3.003 8.216 -24.759 1.00 94.06 260 TRP A O 1
ATOM 2049 N N . ASP A 1 261 ? 2.823 6.308 -23.590 1.00 94.12 261 ASP A N 1
ATOM 2050 C CA . ASP A 1 261 ? 1.774 6.791 -22.677 1.00 94.12 261 ASP A CA 1
ATOM 2051 C C . ASP A 1 261 ? 2.331 7.629 -21.512 1.00 94.12 261 ASP A C 1
ATOM 2053 O O . ASP A 1 261 ? 1.568 8.168 -20.701 1.00 94.12 261 ASP A O 1
ATOM 2057 N N . LEU A 1 262 ? 3.660 7.720 -21.403 1.00 93.00 262 LEU A N 1
ATOM 2058 C CA . LEU A 1 262 ? 4.362 8.507 -20.397 1.00 93.00 262 LEU A CA 1
ATOM 2059 C C . LEU A 1 262 ? 4.580 9.927 -20.914 1.00 93.00 262 LEU A C 1
ATOM 2061 O O . LEU A 1 262 ? 5.103 10.132 -22.007 1.00 93.00 262 LEU A O 1
ATOM 2065 N N . SER A 1 263 ? 4.157 10.918 -20.129 1.00 89.50 263 SER A N 1
ATOM 2066 C CA . SER A 1 263 ? 4.193 12.324 -20.541 1.00 89.50 263 SER A CA 1
ATOM 2067 C C . SER A 1 263 ? 5.549 12.990 -20.331 1.00 89.50 263 SER A C 1
ATOM 2069 O O . SER A 1 263 ? 5.866 13.936 -21.047 1.00 89.50 263 SER A O 1
ATOM 2071 N N . GLU A 1 264 ? 6.343 12.526 -19.363 1.00 89.81 264 GLU A N 1
ATOM 2072 C CA . GLU A 1 264 ? 7.657 13.106 -19.085 1.00 89.81 264 GLU A CA 1
ATOM 2073 C C . GLU A 1 264 ? 8.763 12.328 -19.797 1.00 89.81 264 GLU A C 1
ATOM 2075 O O . GLU A 1 264 ? 8.857 11.097 -19.715 1.00 89.81 264 GLU A O 1
ATOM 2080 N N . ASP A 1 265 ? 9.648 13.083 -20.448 1.00 88.94 265 ASP A N 1
ATOM 2081 C CA . ASP A 1 265 ? 10.772 12.551 -21.210 1.00 88.94 265 ASP A CA 1
ATOM 2082 C C . ASP A 1 265 ? 11.631 11.551 -20.402 1.00 88.94 265 ASP A C 1
ATOM 2084 O O . ASP A 1 265 ? 11.894 10.466 -20.921 1.00 88.94 265 ASP A O 1
ATOM 2088 N N . PRO A 1 266 ? 12.067 11.827 -19.153 1.00 88.50 266 PRO A N 1
ATOM 2089 C CA . PRO A 1 266 ? 12.944 10.902 -18.433 1.00 88.50 266 PRO A CA 1
ATOM 2090 C C . PRO A 1 266 ? 12.351 9.498 -18.268 1.00 88.50 266 PRO A C 1
ATOM 2092 O O . PRO A 1 266 ? 13.046 8.509 -18.486 1.00 88.50 266 PRO A O 1
ATOM 2095 N N . GLN A 1 267 ? 11.064 9.406 -17.935 1.00 91.62 267 GLN A N 1
ATOM 2096 C CA . GLN A 1 267 ? 10.356 8.148 -17.711 1.00 91.62 267 GLN A CA 1
ATOM 2097 C C . GLN A 1 267 ? 10.071 7.431 -19.030 1.00 91.62 267 GLN A C 1
ATOM 2099 O O . GLN A 1 267 ? 10.292 6.226 -19.131 1.00 91.62 267 GLN A O 1
ATOM 2104 N N . LEU A 1 268 ? 9.637 8.168 -20.056 1.00 93.44 268 LEU A N 1
ATOM 2105 C CA . LEU A 1 268 ? 9.426 7.621 -21.394 1.00 93.44 268 LEU A CA 1
ATOM 2106 C C . LEU A 1 268 ? 10.710 6.991 -21.936 1.00 93.44 268 LEU A C 1
ATOM 2108 O O . LEU A 1 268 ? 10.713 5.832 -22.352 1.00 93.44 268 LEU A O 1
ATOM 2112 N N . PHE A 1 269 ? 11.815 7.739 -21.922 1.00 92.44 269 PHE A N 1
ATOM 2113 C CA . PHE A 1 269 ? 13.070 7.250 -22.482 1.00 92.44 269 PHE A CA 1
ATOM 2114 C C . PHE A 1 269 ? 13.722 6.199 -21.590 1.00 92.44 269 PHE A C 1
ATOM 2116 O O . PHE A 1 269 ? 14.271 5.245 -22.131 1.00 92.44 269 PHE A O 1
ATOM 2123 N N . GLY A 1 270 ? 13.585 6.299 -20.264 1.00 92.75 270 GLY A N 1
ATOM 2124 C CA . GLY A 1 270 ? 13.938 5.218 -19.343 1.00 92.75 270 GLY A CA 1
ATOM 2125 C C . GLY A 1 270 ? 13.226 3.915 -19.712 1.00 92.75 270 GLY A C 1
ATOM 2126 O O . GLY A 1 270 ? 13.892 2.922 -19.999 1.00 92.75 270 GLY A O 1
ATOM 2127 N N . CYS A 1 271 ? 11.893 3.940 -19.838 1.00 95.38 271 CYS A N 1
ATOM 2128 C CA . CYS A 1 271 ? 11.067 2.797 -20.251 1.00 95.38 271 CYS A CA 1
ATOM 2129 C C . CYS A 1 271 ? 11.559 2.162 -21.562 1.00 95.38 271 CYS A C 1
ATOM 2131 O O . CYS A 1 271 ? 11.748 0.946 -21.636 1.00 95.38 271 CYS A O 1
AT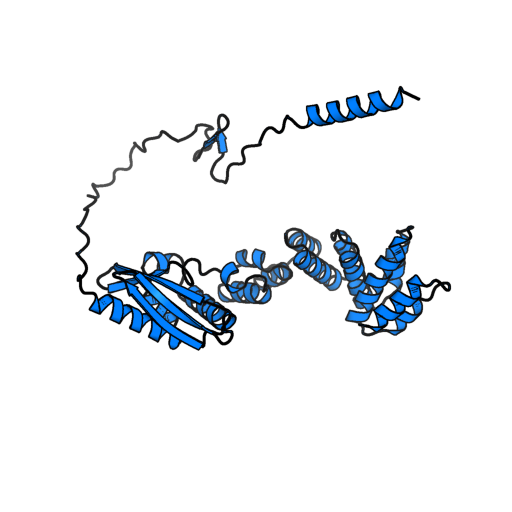OM 2133 N N . LEU A 1 272 ? 11.851 2.980 -22.581 1.00 95.12 272 LEU A N 1
ATOM 2134 C CA . LEU A 1 272 ? 12.420 2.501 -23.845 1.00 95.12 272 LEU A CA 1
ATOM 2135 C C . LEU A 1 272 ? 13.785 1.815 -23.655 1.00 95.12 272 LEU A C 1
ATOM 2137 O O . LEU A 1 272 ? 14.070 0.827 -24.335 1.00 95.12 272 LEU A O 1
ATOM 2141 N N . GLY A 1 273 ? 14.597 2.303 -22.715 1.00 93.81 273 GLY A N 1
ATOM 2142 C CA . GLY A 1 273 ? 15.863 1.700 -22.299 1.00 93.81 273 GLY A CA 1
ATOM 2143 C C . GLY A 1 273 ? 15.697 0.294 -21.729 1.00 93.81 273 GLY A C 1
ATOM 2144 O O . GLY A 1 273 ? 16.365 -0.636 -22.185 1.00 93.81 273 GLY A O 1
ATOM 2145 N N . HIS A 1 274 ? 14.746 0.107 -20.811 1.00 93.62 274 HIS A N 1
ATOM 2146 C CA . HIS A 1 274 ? 14.440 -1.213 -20.245 1.00 93.62 274 HIS A CA 1
ATOM 2147 C C . HIS A 1 274 ? 13.920 -2.192 -21.318 1.00 93.62 274 HIS A C 1
ATOM 2149 O O . HIS A 1 274 ? 14.304 -3.364 -21.349 1.00 93.62 274 HIS A O 1
ATOM 2155 N N . VAL A 1 275 ? 13.109 -1.723 -22.275 1.00 94.62 275 VAL A N 1
ATOM 2156 C CA . VAL A 1 275 ? 12.671 -2.551 -23.419 1.00 94.62 275 VAL A CA 1
ATOM 2157 C C . VAL A 1 275 ? 13.851 -2.929 -24.328 1.00 94.62 275 VAL A C 1
ATOM 2159 O O . VAL A 1 275 ? 13.945 -4.069 -24.800 1.00 94.62 275 VAL A O 1
ATOM 2162 N N . ALA A 1 276 ? 14.778 -1.996 -24.566 1.00 93.94 276 ALA A N 1
ATOM 2163 C CA . ALA A 1 276 ? 15.991 -2.255 -25.337 1.00 93.94 276 ALA A CA 1
ATOM 2164 C C . ALA A 1 276 ? 16.897 -3.297 -24.655 1.00 93.94 276 ALA A C 1
ATOM 2166 O O . ALA A 1 276 ? 17.461 -4.158 -25.342 1.00 93.94 276 ALA A O 1
ATOM 2167 N N . ALA A 1 277 ? 16.990 -3.262 -23.321 1.00 94.25 277 ALA A N 1
ATOM 2168 C CA . ALA A 1 277 ? 17.743 -4.226 -22.518 1.00 94.25 277 ALA A CA 1
ATOM 2169 C C . ALA A 1 277 ? 17.214 -5.652 -22.671 1.00 94.25 277 ALA A C 1
ATOM 2171 O O . ALA A 1 277 ? 17.996 -6.571 -22.926 1.00 94.25 277 ALA A O 1
ATOM 2172 N N . LEU A 1 278 ? 15.892 -5.840 -22.611 1.00 93.12 278 LEU A N 1
ATOM 2173 C CA . LEU A 1 278 ? 15.267 -7.148 -22.822 1.00 93.12 278 LEU A CA 1
ATOM 2174 C C . LEU A 1 278 ? 15.621 -7.739 -24.193 1.00 93.12 278 LEU A C 1
ATOM 2176 O O . LEU A 1 278 ? 15.908 -8.930 -24.318 1.00 93.12 278 LEU A O 1
ATOM 2180 N N . SER A 1 279 ? 15.643 -6.887 -25.218 1.00 89.88 279 SER A N 1
ATOM 2181 C CA . SER A 1 279 ? 16.002 -7.274 -26.586 1.00 89.88 279 SER A CA 1
ATOM 2182 C C . SER A 1 279 ? 17.515 -7.421 -26.794 1.00 89.88 279 SER A C 1
ATOM 2184 O O . SER A 1 279 ? 17.939 -7.786 -27.891 1.00 89.88 279 SER A O 1
ATOM 2186 N N . ARG A 1 280 ? 18.333 -7.103 -25.775 1.00 93.00 280 ARG A N 1
ATOM 2187 C CA . ARG A 1 280 ? 19.802 -6.981 -25.843 1.00 93.00 280 ARG A CA 1
ATOM 2188 C C . ARG A 1 280 ? 20.264 -6.181 -27.058 1.00 93.00 280 ARG A C 1
ATOM 2190 O O . ARG A 1 280 ? 21.246 -6.525 -27.715 1.00 93.00 280 ARG A O 1
ATOM 2197 N N . ASN A 1 281 ? 19.505 -5.142 -27.388 1.00 92.69 281 ASN A N 1
ATOM 2198 C CA . ASN A 1 281 ? 19.725 -4.348 -28.580 1.00 92.69 281 ASN A CA 1
ATOM 2199 C C . ASN A 1 281 ? 19.761 -2.867 -28.205 1.00 92.69 281 ASN A C 1
ATOM 2201 O O . ASN A 1 281 ? 18.742 -2.181 -28.320 1.00 92.69 281 ASN A O 1
ATOM 2205 N N . PRO A 1 282 ? 20.927 -2.355 -27.775 1.00 91.12 282 PRO A N 1
ATOM 2206 C CA . PRO A 1 282 ? 21.044 -0.964 -27.370 1.00 91.12 282 PRO A CA 1
ATOM 2207 C C . PRO A 1 282 ? 20.755 -0.022 -28.547 1.00 91.12 282 PRO A C 1
ATOM 2209 O O . PRO A 1 282 ? 20.253 1.070 -28.314 1.00 91.12 282 PRO A O 1
ATOM 2212 N N . GLN A 1 283 ? 20.939 -0.462 -29.807 1.00 89.88 283 GLN A N 1
ATOM 2213 C CA . GLN A 1 283 ? 20.620 0.312 -31.017 1.00 89.88 283 GLN A CA 1
ATOM 2214 C C . GLN A 1 283 ? 19.157 0.779 -31.063 1.00 89.88 283 GLN A C 1
ATOM 2216 O O . GLN A 1 283 ? 18.878 1.819 -31.660 1.00 89.88 283 GLN A O 1
ATOM 2221 N N . LEU A 1 284 ? 18.239 0.078 -30.384 1.00 89.81 284 LEU A N 1
ATOM 2222 C CA . LEU A 1 284 ? 16.850 0.518 -30.249 1.00 89.81 284 LEU A CA 1
ATOM 2223 C C . LEU A 1 284 ? 16.751 1.904 -29.604 1.00 89.81 284 LEU A C 1
ATOM 2225 O O . LEU A 1 284 ? 15.951 2.714 -30.060 1.00 89.81 284 LEU A O 1
ATOM 2229 N N . CYS A 1 285 ? 17.617 2.233 -28.639 1.00 90.19 285 CYS A N 1
ATOM 2230 C CA . CYS A 1 285 ? 17.672 3.579 -28.072 1.00 90.19 285 CYS A CA 1
ATOM 2231 C C . CYS A 1 285 ? 17.993 4.645 -29.125 1.00 90.19 285 CYS A C 1
ATOM 2233 O O . CYS A 1 285 ? 17.376 5.702 -29.122 1.00 90.19 285 CYS A O 1
ATOM 2235 N N . TRP A 1 286 ? 18.884 4.371 -30.080 1.00 86.50 286 TRP A N 1
ATOM 2236 C CA . TRP A 1 286 ? 19.151 5.296 -31.185 1.00 86.50 286 TRP A CA 1
ATOM 2237 C C . TRP A 1 286 ? 17.989 5.339 -32.181 1.00 86.50 286 TRP A C 1
ATOM 2239 O O . TRP A 1 286 ? 17.672 6.405 -32.707 1.00 86.50 286 TRP A O 1
ATOM 2249 N N . ASP A 1 287 ? 17.363 4.197 -32.466 1.00 88.31 287 ASP A N 1
ATOM 2250 C CA . ASP A 1 287 ? 16.280 4.105 -33.446 1.00 88.31 287 ASP A CA 1
ATOM 2251 C C . ASP A 1 287 ? 15.013 4.822 -32.973 1.00 88.31 287 ASP A C 1
ATOM 2253 O O . ASP A 1 287 ? 14.408 5.549 -33.761 1.00 88.31 287 ASP A O 1
ATOM 2257 N N . TYR A 1 288 ? 14.663 4.718 -31.686 1.00 83.31 288 TYR A N 1
ATOM 2258 C CA . TYR A 1 288 ? 13.578 5.506 -31.095 1.00 83.31 288 TYR A CA 1
ATOM 2259 C C . TYR A 1 288 ? 13.849 7.010 -31.190 1.00 83.31 288 TYR A C 1
ATOM 2261 O O . TYR A 1 288 ? 12.925 7.800 -31.388 1.00 83.31 288 TYR A O 1
ATOM 2269 N N . MET A 1 289 ? 15.123 7.403 -31.114 1.00 78.81 289 MET A N 1
ATOM 2270 C CA . MET A 1 289 ? 15.546 8.799 -31.147 1.00 78.81 289 MET A CA 1
ATOM 2271 C C . MET A 1 289 ? 15.597 9.406 -32.553 1.00 78.81 289 MET A C 1
ATOM 2273 O O . MET A 1 289 ? 15.512 10.624 -32.671 1.00 78.81 289 MET A O 1
ATOM 2277 N N . LYS A 1 290 ? 15.676 8.602 -33.627 1.00 79.19 290 LYS A N 1
ATOM 2278 C CA . LYS A 1 290 ? 15.718 9.104 -35.022 1.00 79.19 290 LYS A CA 1
ATOM 2279 C C . LYS A 1 290 ? 14.510 9.966 -35.405 1.00 79.19 290 LYS A C 1
ATOM 2281 O O . LYS A 1 290 ? 14.597 10.732 -36.361 1.00 79.19 290 LYS A O 1
ATOM 2286 N N . ASN A 1 291 ? 13.408 9.844 -34.668 1.00 69.50 291 ASN A N 1
ATOM 2287 C CA . ASN A 1 291 ? 12.186 10.612 -34.892 1.00 69.50 291 ASN A CA 1
ATOM 2288 C C . ASN A 1 291 ? 12.178 11.982 -34.191 1.00 69.50 291 ASN A C 1
ATOM 2290 O O . ASN A 1 291 ? 11.247 12.758 -34.402 1.00 69.50 291 ASN A O 1
ATOM 2294 N N . PHE A 1 292 ? 13.197 12.303 -33.391 1.00 72.38 292 PHE A N 1
ATOM 2295 C CA . PHE A 1 292 ? 13.343 13.596 -32.728 1.00 72.38 292 PHE A CA 1
ATOM 2296 C C . PHE A 1 292 ? 14.502 14.375 -33.381 1.00 72.38 292 PHE A C 1
ATOM 2298 O O . PHE A 1 292 ? 15.520 13.791 -33.752 1.00 72.38 292 PHE A O 1
ATOM 2305 N N . THR A 1 293 ? 14.319 15.681 -33.626 1.00 61.72 293 THR A N 1
ATOM 2306 C CA . THR A 1 293 ? 15.278 16.521 -34.382 1.00 61.72 293 THR A CA 1
ATOM 2307 C C . THR A 1 293 ? 15.789 17.755 -33.618 1.00 61.72 293 THR A C 1
ATOM 2309 O O . THR A 1 293 ? 16.287 18.693 -34.241 1.00 61.72 293 THR A O 1
ATOM 2312 N N . PHE A 1 294 ? 15.647 17.821 -32.293 1.00 60.69 294 PHE A N 1
ATOM 2313 C CA . PHE A 1 294 ? 15.961 19.001 -31.478 1.00 60.69 294 PHE A CA 1
ATOM 2314 C C . PHE A 1 294 ? 17.090 18.786 -30.456 1.00 60.69 294 PHE A C 1
ATOM 2316 O O . PHE A 1 294 ? 17.448 17.691 -30.058 1.00 60.69 294 PHE A O 1
ATOM 2323 N N . VAL A 1 295 ? 17.684 19.880 -29.974 1.00 55.00 295 VAL A N 1
ATOM 2324 C CA . VAL A 1 295 ? 18.830 19.853 -29.038 1.00 55.00 295 VAL A CA 1
ATOM 2325 C C . VAL A 1 295 ? 18.519 19.123 -27.711 1.00 55.00 295 VAL A C 1
ATOM 2327 O O . VAL A 1 295 ? 19.440 18.623 -27.066 1.00 55.00 295 VAL A O 1
ATOM 2330 N N . GLY A 1 296 ? 17.238 18.983 -27.340 1.00 61.84 296 GLY A N 1
ATOM 2331 C CA . GLY A 1 296 ? 16.782 18.164 -26.205 1.00 61.84 296 GLY A CA 1
ATOM 2332 C C . GLY A 1 296 ? 16.993 16.651 -26.374 1.00 61.84 296 GLY A C 1
ATOM 2333 O O . GLY A 1 296 ? 16.928 15.910 -25.396 1.00 61.84 296 GLY A O 1
ATOM 2334 N N . ASP A 1 297 ? 17.321 16.186 -27.579 1.00 70.44 297 ASP A N 1
ATOM 2335 C CA . ASP A 1 297 ? 17.397 14.762 -27.920 1.00 70.44 297 ASP A CA 1
ATOM 2336 C C . ASP A 1 297 ? 18.575 14.045 -27.268 1.00 70.44 297 ASP A C 1
ATOM 2338 O O . ASP A 1 297 ? 18.519 12.845 -27.020 1.00 70.44 297 ASP A O 1
ATOM 2342 N N . LYS A 1 298 ? 19.639 14.772 -26.915 1.00 75.69 298 LYS A N 1
ATOM 2343 C CA . LYS A 1 298 ? 20.787 14.164 -26.227 1.00 75.69 298 LYS A CA 1
ATOM 2344 C C . LYS A 1 298 ? 20.419 13.692 -24.823 1.00 75.69 298 LYS A C 1
ATOM 2346 O O . LYS A 1 298 ? 20.804 12.591 -24.450 1.00 75.69 298 LYS A O 1
ATOM 2351 N N . ILE A 1 299 ? 19.639 14.501 -24.097 1.00 80.88 299 ILE A N 1
ATOM 2352 C CA . ILE A 1 299 ? 19.147 14.197 -22.744 1.00 80.88 299 ILE A CA 1
ATOM 2353 C C . ILE A 1 299 ? 18.263 12.954 -22.760 1.00 80.88 299 ILE A C 1
ATOM 2355 O O . ILE A 1 299 ? 18.529 11.988 -22.050 1.00 80.88 299 ILE A O 1
ATOM 2359 N N . LYS A 1 300 ? 17.279 12.953 -23.656 1.00 86.00 300 LYS A N 1
ATOM 2360 C CA . LYS A 1 300 ? 16.377 11.829 -23.918 1.00 86.00 300 LYS A CA 1
ATOM 2361 C C . LYS A 1 300 ? 17.143 10.538 -24.214 1.00 86.00 300 LYS A C 1
ATOM 2363 O O . LYS A 1 300 ? 16.900 9.501 -23.606 1.00 86.00 300 LYS A O 1
ATOM 2368 N N . HIS A 1 301 ? 18.141 10.622 -25.088 1.00 86.06 301 HIS A N 1
ATOM 2369 C CA . HIS A 1 301 ? 18.946 9.469 -25.456 1.00 86.06 301 HIS A CA 1
ATOM 2370 C C . HIS A 1 301 ? 19.720 8.886 -24.266 1.00 86.06 301 HIS A C 1
ATOM 2372 O O . HIS A 1 301 ? 19.741 7.668 -24.099 1.00 86.06 301 HIS A O 1
ATOM 2378 N N . ALA A 1 302 ? 20.303 9.721 -23.402 1.00 85.94 302 ALA A N 1
ATOM 2379 C CA . ALA A 1 302 ? 20.994 9.205 -22.225 1.00 85.94 302 ALA A CA 1
ATOM 2380 C C . ALA A 1 302 ? 20.061 8.527 -21.229 1.00 85.94 302 ALA A C 1
ATOM 2382 O O . ALA A 1 302 ? 20.476 7.534 -20.651 1.00 85.94 302 ALA A O 1
ATOM 2383 N N . TYR A 1 303 ? 18.821 8.996 -21.055 1.00 89.81 303 TYR A N 1
ATOM 2384 C CA . TYR A 1 303 ? 17.849 8.287 -20.218 1.00 89.81 303 TYR A CA 1
ATOM 2385 C C . TYR A 1 303 ? 17.567 6.873 -20.743 1.00 89.81 303 TYR A C 1
ATOM 2387 O O . TYR A 1 303 ? 17.525 5.933 -19.954 1.00 89.81 303 TYR A O 1
ATOM 2395 N N . CYS A 1 304 ? 17.480 6.695 -22.065 1.00 92.56 304 CYS A N 1
ATOM 2396 C CA . CYS A 1 304 ? 17.340 5.365 -22.663 1.00 92.56 304 CYS A CA 1
ATOM 2397 C C . CYS A 1 304 ? 18.575 4.489 -22.444 1.00 92.56 304 CYS A C 1
ATOM 2399 O O . CYS A 1 304 ? 18.455 3.353 -21.990 1.00 92.56 304 CYS A O 1
ATOM 2401 N N . ILE A 1 305 ? 19.777 5.012 -22.710 1.00 91.88 305 ILE A N 1
ATOM 2402 C CA . ILE A 1 305 ? 21.015 4.253 -22.480 1.00 91.88 305 ILE A CA 1
ATOM 2403 C C . ILE A 1 305 ? 21.182 3.909 -20.999 1.00 91.88 305 ILE A C 1
ATOM 2405 O O . ILE A 1 305 ? 21.562 2.790 -20.677 1.00 91.88 305 ILE A O 1
ATOM 2409 N N . ARG A 1 306 ? 20.837 4.831 -20.100 1.00 90.56 306 ARG A N 1
ATOM 2410 C CA . ARG A 1 306 ? 20.814 4.599 -18.658 1.00 90.56 306 ARG A CA 1
ATOM 2411 C C . ARG A 1 306 ? 19.889 3.437 -18.293 1.00 90.56 306 ARG A C 1
ATOM 2413 O O . ARG A 1 306 ? 20.371 2.499 -17.672 1.00 90.56 306 ARG A O 1
ATOM 2420 N N . GLY A 1 307 ? 18.628 3.448 -18.733 1.00 90.69 307 GLY A N 1
ATOM 2421 C CA . GLY A 1 307 ? 17.701 2.335 -18.476 1.00 90.69 307 GLY A CA 1
ATOM 2422 C C . GLY A 1 307 ? 18.209 1.002 -19.045 1.00 90.69 307 GLY A C 1
ATOM 2423 O O . GLY A 1 307 ? 18.074 -0.043 -18.415 1.00 90.69 307 GLY A O 1
ATOM 2424 N N . TYR A 1 308 ? 18.882 1.026 -20.204 1.00 93.50 308 TYR A N 1
ATOM 2425 C CA . TYR A 1 308 ? 19.530 -0.166 -20.760 1.00 93.50 308 TYR A CA 1
ATOM 2426 C C . TYR A 1 308 ? 20.669 -0.688 -19.865 1.00 93.50 308 TYR A C 1
ATOM 2428 O O . TYR A 1 308 ? 20.789 -1.894 -19.633 1.00 93.50 308 TYR A O 1
ATOM 2436 N N . VAL A 1 309 ? 21.533 0.211 -19.389 1.00 92.38 309 VAL A N 1
ATOM 2437 C CA . VAL A 1 309 ? 22.701 -0.121 -18.560 1.00 92.38 309 VAL A CA 1
ATOM 2438 C C . VAL A 1 309 ? 22.275 -0.619 -17.182 1.00 92.38 309 VAL A C 1
ATOM 2440 O O . VAL A 1 309 ? 22.824 -1.621 -16.736 1.00 92.38 309 VAL A O 1
ATOM 2443 N N . GLU A 1 310 ? 21.278 0.008 -16.551 1.00 90.44 310 GLU A N 1
ATOM 2444 C CA . GLU A 1 310 ? 20.734 -0.412 -15.249 1.00 90.44 310 GLU A CA 1
ATOM 2445 C C . GLU A 1 310 ? 20.264 -1.881 -15.272 1.00 90.44 310 GLU A C 1
ATOM 2447 O O . GLU A 1 310 ? 20.518 -2.630 -14.332 1.00 90.44 310 GLU A O 1
ATOM 2452 N N . GLU A 1 311 ? 19.656 -2.331 -16.374 1.00 91.62 311 GLU A N 1
ATOM 2453 C CA . GLU A 1 311 ? 19.177 -3.715 -16.525 1.00 91.62 311 GLU A CA 1
ATOM 2454 C C . GLU A 1 311 ? 20.270 -4.713 -16.923 1.00 91.62 311 GLU A C 1
ATOM 2456 O O . GLU A 1 311 ? 20.278 -5.870 -16.499 1.00 91.62 311 GLU A O 1
ATOM 2461 N N . THR A 1 312 ? 21.189 -4.302 -17.799 1.00 93.62 312 THR A N 1
ATOM 2462 C CA . THR A 1 312 ? 22.155 -5.228 -18.415 1.00 93.62 312 THR A CA 1
ATOM 2463 C C . THR A 1 312 ? 23.516 -5.244 -17.734 1.00 93.62 312 THR A C 1
ATOM 2465 O O . THR A 1 312 ? 24.277 -6.192 -17.933 1.00 93.62 312 THR A O 1
ATOM 2468 N N . ASN A 1 313 ? 23.840 -4.210 -16.954 1.00 91.81 313 ASN A N 1
ATOM 2469 C CA . ASN A 1 313 ? 25.190 -3.891 -16.485 1.00 91.81 313 ASN A CA 1
ATOM 2470 C C . ASN A 1 313 ? 26.229 -3.776 -17.626 1.00 91.81 313 ASN A C 1
ATOM 2472 O O . ASN A 1 313 ? 27.433 -3.930 -17.401 1.00 91.81 313 ASN A O 1
ATOM 2476 N N . ASP A 1 314 ? 25.798 -3.518 -18.869 1.00 91.62 314 ASP A N 1
ATOM 2477 C CA . ASP A 1 314 ? 26.688 -3.361 -20.023 1.00 91.62 314 ASP A CA 1
ATOM 2478 C C . ASP A 1 314 ? 27.090 -1.894 -20.232 1.00 91.62 314 ASP A C 1
ATOM 2480 O O . ASP A 1 314 ? 26.634 -1.188 -21.135 1.00 91.62 314 ASP A O 1
ATOM 2484 N N . TYR A 1 315 ? 28.033 -1.446 -19.409 1.00 88.69 315 TYR A N 1
ATOM 2485 C CA . TYR A 1 315 ? 28.614 -0.104 -19.487 1.00 88.69 315 TYR A CA 1
ATOM 2486 C C . TYR A 1 315 ? 29.419 0.154 -20.771 1.00 88.69 315 TYR A C 1
ATOM 2488 O O . TYR A 1 315 ? 29.847 1.285 -21.022 1.00 88.69 315 TYR A O 1
ATOM 2496 N N . THR A 1 316 ? 29.662 -0.859 -21.617 1.00 88.62 316 THR A N 1
ATOM 2497 C CA . THR A 1 316 ? 30.367 -0.631 -22.888 1.00 88.62 316 THR A CA 1
ATOM 2498 C C . THR A 1 316 ? 29.537 0.227 -23.841 1.00 88.62 316 THR A C 1
ATOM 2500 O O . THR A 1 316 ? 30.109 0.986 -24.630 1.00 88.62 316 THR A O 1
ATOM 2503 N N . VAL A 1 317 ? 28.209 0.200 -23.694 1.00 87.75 317 VAL A N 1
ATOM 2504 C CA . VAL A 1 317 ? 27.267 1.020 -24.463 1.00 87.75 317 VAL A CA 1
ATOM 2505 C C . VAL A 1 317 ? 27.430 2.513 -24.159 1.00 87.75 317 VAL A C 1
ATOM 2507 O O . VAL A 1 317 ? 27.356 3.324 -25.084 1.00 87.75 317 VAL A O 1
ATOM 2510 N N . CYS A 1 318 ? 27.796 2.899 -22.928 1.00 85.81 318 CYS A N 1
ATOM 2511 C CA . CYS A 1 318 ? 28.077 4.301 -22.582 1.00 85.81 318 CYS A CA 1
ATOM 2512 C C . CYS A 1 318 ? 29.180 4.907 -23.479 1.00 85.81 318 CYS A C 1
ATOM 2514 O O . CYS A 1 318 ? 29.126 6.082 -23.841 1.00 85.81 318 CYS A O 1
ATOM 2516 N N . LYS A 1 319 ? 30.167 4.104 -23.920 1.00 82.69 319 LYS A N 1
ATOM 2517 C CA . LYS A 1 319 ? 31.258 4.573 -24.803 1.00 82.69 319 LYS A CA 1
ATOM 2518 C C . LYS A 1 319 ? 30.769 4.942 -26.201 1.00 82.69 319 LYS A C 1
ATOM 2520 O O . LYS A 1 319 ? 31.394 5.771 -26.863 1.00 82.69 319 LYS A O 1
ATOM 2525 N N . GLN A 1 320 ? 29.673 4.337 -26.655 1.00 78.50 320 GLN A N 1
ATOM 2526 C CA . GLN A 1 320 ? 29.092 4.581 -27.977 1.00 78.50 320 GLN A CA 1
ATOM 2527 C C . GLN A 1 320 ? 28.385 5.940 -28.055 1.00 78.50 320 GLN A C 1
ATOM 2529 O O . GLN A 1 320 ? 28.136 6.442 -29.149 1.00 78.50 320 GLN A O 1
ATOM 2534 N N . MET A 1 321 ? 28.136 6.593 -26.914 1.00 72.44 321 MET A N 1
ATOM 2535 C CA . MET A 1 321 ? 27.591 7.950 -26.884 1.00 72.44 321 MET A CA 1
ATOM 2536 C C . MET A 1 321 ? 28.576 8.998 -27.428 1.00 72.44 321 MET A C 1
ATOM 2538 O O . MET A 1 321 ? 28.139 10.088 -27.790 1.00 72.44 321 MET A O 1
ATOM 2542 N N . LYS A 1 322 ? 29.877 8.682 -27.567 1.00 64.69 322 LYS A N 1
ATOM 2543 C CA . LYS A 1 322 ? 30.934 9.573 -28.084 1.00 64.69 322 LYS A CA 1
ATOM 2544 C C . LYS A 1 322 ? 30.776 9.910 -29.575 1.00 64.69 322 LYS A C 1
ATOM 2546 O O . LYS A 1 322 ? 31.582 9.513 -30.413 1.00 64.69 322 LYS A O 1
ATOM 2551 N N . HIS A 1 323 ? 29.801 10.744 -29.917 1.00 54.34 323 HIS A N 1
ATOM 2552 C CA . HIS A 1 323 ? 29.748 11.404 -31.219 1.00 54.34 323 HIS A CA 1
ATOM 2553 C C . HIS A 1 323 ? 30.091 12.898 -31.103 1.00 54.34 323 HIS A C 1
ATOM 2555 O O . HIS A 1 323 ? 29.290 13.723 -30.668 1.00 54.34 323 HIS A O 1
ATOM 2561 N N . GLY A 1 324 ? 31.304 13.249 -31.552 1.00 54.72 324 GLY A N 1
ATOM 2562 C CA . GLY A 1 324 ? 31.584 14.573 -32.122 1.00 54.72 324 GLY A CA 1
ATOM 2563 C C . GLY A 1 324 ? 32.171 15.656 -31.210 1.00 54.72 324 GLY A C 1
ATOM 2564 O O . GLY A 1 324 ? 31.900 16.827 -31.453 1.00 54.72 324 GLY A O 1
ATOM 2565 N N . GLY A 1 325 ? 32.958 15.317 -30.180 1.00 52.66 325 GLY A N 1
ATOM 2566 C CA . GLY A 1 325 ? 33.745 16.313 -29.422 1.00 52.66 325 GLY A CA 1
ATOM 2567 C C . GLY A 1 325 ? 32.922 17.370 -28.669 1.00 52.66 325 GLY A C 1
ATOM 2568 O O . GLY A 1 325 ? 33.427 18.444 -28.355 1.00 52.66 325 GLY A O 1
ATOM 2569 N N . ASN A 1 326 ? 31.644 17.090 -28.404 1.00 56.12 326 ASN A N 1
ATOM 2570 C CA . ASN A 1 326 ? 30.711 18.032 -27.798 1.00 56.12 326 ASN A CA 1
ATOM 2571 C C . ASN A 1 326 ? 30.618 17.801 -26.279 1.00 56.12 326 ASN A C 1
ATOM 2573 O O . ASN A 1 326 ? 30.319 16.694 -25.839 1.00 56.12 326 ASN A O 1
ATOM 2577 N N . ILE A 1 327 ? 30.850 18.854 -25.492 1.00 54.09 327 ILE A N 1
ATOM 2578 C CA . ILE A 1 327 ? 31.010 18.822 -24.025 1.00 54.09 327 ILE A CA 1
ATOM 2579 C C . ILE A 1 327 ? 29.805 18.189 -23.307 1.00 54.09 327 ILE A C 1
ATOM 2581 O O . ILE A 1 327 ? 29.990 17.454 -22.342 1.00 54.09 327 ILE A O 1
ATOM 2585 N N . ILE A 1 328 ? 28.583 18.403 -23.813 1.00 55.09 328 ILE A N 1
ATOM 2586 C CA . ILE A 1 328 ? 27.351 17.857 -23.213 1.00 55.09 328 ILE A CA 1
ATOM 2587 C C . ILE A 1 328 ? 27.389 16.325 -23.191 1.00 55.09 328 ILE A C 1
ATOM 2589 O O . ILE A 1 328 ? 27.025 15.716 -22.201 1.00 55.09 328 ILE A O 1
ATOM 2593 N N . VAL A 1 329 ? 27.906 15.695 -24.244 1.00 56.53 329 VAL A N 1
ATOM 2594 C CA . VAL A 1 329 ? 27.971 14.231 -24.357 1.00 56.53 329 VAL A CA 1
ATOM 2595 C C . VAL A 1 329 ? 28.969 13.630 -23.361 1.00 56.53 329 VAL A C 1
ATOM 2597 O O . VAL A 1 329 ? 28.739 12.539 -22.854 1.00 56.53 329 VAL A O 1
ATOM 2600 N N . GLY A 1 330 ? 30.048 14.352 -23.039 1.00 59.16 330 GLY A N 1
ATOM 2601 C CA . GLY A 1 330 ? 31.025 13.916 -22.037 1.00 59.16 330 GLY A CA 1
ATOM 2602 C C . GLY A 1 330 ? 30.453 13.897 -20.618 1.00 59.16 330 GLY A C 1
ATOM 2603 O O . GLY A 1 330 ? 30.711 12.954 -19.880 1.00 59.16 330 GLY A O 1
ATOM 2604 N N . ALA A 1 331 ?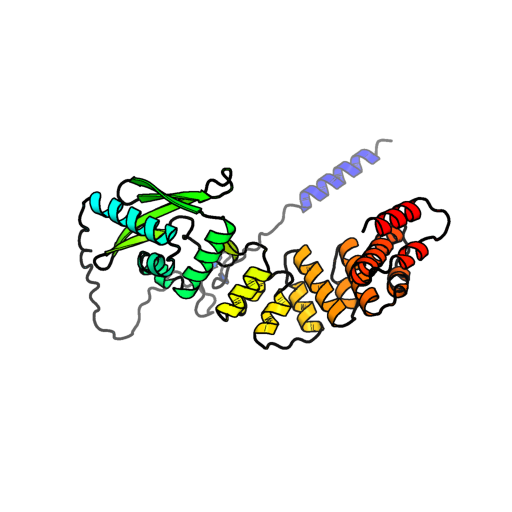 29.619 14.883 -20.262 1.00 59.22 331 ALA A N 1
ATOM 2605 C CA . ALA A 1 331 ? 28.921 14.897 -18.973 1.00 59.22 331 ALA A CA 1
ATOM 2606 C C . ALA A 1 331 ? 27.936 13.721 -18.840 1.00 59.22 331 ALA A C 1
ATOM 2608 O O . ALA A 1 331 ? 27.808 13.135 -17.773 1.00 59.22 331 ALA A O 1
ATOM 2609 N N . MET A 1 332 ? 27.289 13.332 -19.941 1.00 63.62 332 MET A N 1
ATOM 2610 C CA . MET A 1 332 ? 26.342 12.212 -19.964 1.00 63.62 332 MET A CA 1
ATOM 2611 C C . MET A 1 332 ? 27.034 10.851 -19.961 1.00 63.62 332 MET A C 1
ATOM 2613 O O . MET A 1 332 ? 26.524 9.913 -19.363 1.00 63.62 332 MET A O 1
ATOM 2617 N N . GLU A 1 333 ? 28.207 10.741 -20.592 1.00 68.56 333 GLU A N 1
ATOM 2618 C CA . GLU A 1 333 ? 29.081 9.576 -20.434 1.00 68.56 333 GLU A CA 1
ATOM 2619 C C . GLU A 1 333 ? 29.477 9.418 -18.957 1.00 68.56 333 GLU A C 1
ATOM 2621 O O . GLU A 1 333 ? 29.381 8.324 -18.411 1.00 68.56 333 GLU A O 1
ATOM 2626 N N . GLU A 1 334 ? 29.855 10.512 -18.290 1.00 71.19 334 GLU A N 1
ATOM 2627 C CA . GLU A 1 334 ? 30.199 10.501 -16.866 1.00 71.19 334 GLU A CA 1
ATOM 2628 C C . GLU A 1 334 ? 29.003 10.135 -15.972 1.00 71.19 334 GLU A C 1
ATOM 2630 O O . GLU A 1 334 ? 29.171 9.375 -15.024 1.00 71.19 334 GLU A O 1
ATOM 2635 N N . GLU A 1 335 ? 27.794 10.617 -16.276 1.00 68.19 335 GLU A N 1
ATOM 2636 C CA . GLU A 1 335 ? 26.571 10.199 -15.577 1.00 68.19 335 GLU A CA 1
ATOM 2637 C C . GLU A 1 335 ? 26.210 8.730 -15.835 1.00 68.19 335 GLU A C 1
ATOM 2639 O O . GLU A 1 335 ? 25.817 8.040 -14.900 1.00 68.19 335 GLU A O 1
ATOM 2644 N N . CYS A 1 336 ? 26.423 8.216 -17.050 1.00 73.25 336 CYS A N 1
ATOM 2645 C CA . CYS A 1 336 ? 26.232 6.799 -17.386 1.00 73.25 336 CYS A CA 1
ATOM 2646 C C . CYS A 1 336 ? 27.174 5.883 -16.580 1.00 73.25 336 CYS A C 1
ATOM 2648 O O . CYS A 1 336 ? 26.793 4.776 -16.218 1.00 73.25 336 CYS A O 1
ATOM 2650 N N . TYR A 1 337 ? 28.386 6.352 -16.255 1.00 72.69 337 TYR A N 1
ATOM 2651 C CA . TYR A 1 337 ? 29.344 5.633 -15.401 1.00 72.69 337 TYR A CA 1
ATOM 2652 C C . TYR A 1 337 ? 29.140 5.838 -13.891 1.00 72.69 337 TYR A C 1
ATOM 2654 O O . TYR A 1 337 ? 29.816 5.178 -13.104 1.00 72.69 337 TYR A O 1
ATOM 2662 N N . LYS A 1 338 ? 28.277 6.772 -13.473 1.00 70.50 338 LYS A N 1
ATOM 2663 C CA . LYS A 1 338 ? 27.963 7.021 -12.052 1.00 70.50 338 LYS A CA 1
ATOM 2664 C C . LYS A 1 338 ? 26.845 6.119 -11.512 1.00 70.50 338 LYS A C 1
ATOM 2666 O O . LYS A 1 338 ? 26.602 6.166 -10.307 1.00 70.50 338 LYS A O 1
ATOM 2671 N N . LEU A 1 339 ? 26.187 5.354 -12.386 1.00 59.00 339 LEU A N 1
ATOM 2672 C CA . LEU A 1 339 ? 25.228 4.291 -12.063 1.00 59.00 339 LEU A CA 1
ATOM 2673 C C . LEU A 1 339 ? 25.970 3.036 -11.613 1.00 59.00 339 LEU A C 1
ATOM 2675 O O . LEU A 1 339 ? 25.612 2.501 -10.545 1.00 59.00 339 LEU A O 1
#

Radius of gyration: 30.72 Å; chains: 1; bounding box: 84×72×74 Å

Secondary structure (DSSP, 8-state):
--SHHHHHHHHHHHHHHHTT------PPPTTEEEETTEEEE-SSSSSS--TT----S-------------PPPPP--HHHHHHHHHHHHHHHHTT-HHHHHHTB-HHHHHHS-HHHHHHHHHHHHHHTTEEEEEEEEEETTEEEEEEEES-TT--EEEEEEEEEETTEEEEEESSTTTT--HHHHHTT-HHHHHHHHHHHT-SGGGGGSGGGHHHHHHTTT----HHHHHHHHHT--SHHHHHHHHHHHHHHHT-GGGGGG--SHHHHHHHHHHHHHHTT-THHHHHHHTT--STTHHHHHHHHHHHHHHHH--TTGGGGG--SS-HHHHHHHHHHTT-

Foldseek 3Di:
DPPVVVVVVVVVVVVVVVVPDDPPDDDEDPPWDDAPNDTARDPPPPSDRCPDDPPDDDDDDDDPPPPPPPDPDPDQDLVQLVVLLVVLQVCVLVLVQLVNLVQADPVLCVVAPSVRSSVLSVLQCVVQQFNGKAFPDDDRQKTKIFTDHPDPVDGDMWIFGWDQDPNDTHTDTDPPSPDSDQCVRCPLPLVSQLVSCLVVVPLVSLLSSQLCSLVSNVSNVDDDDLVRQLVSLLSRPDLVSSLSNLLVSCQVVLNLPSLVSRPDLLSSLLSQLSSCLSVVHLCSLVVVLVPPDDPCSLVSSLSSVLSVCVNNVPLVVLVVLPPDPDPVSVVSSVVSVVD

Sequence (339 aa):
MKIFGLGLVIAVLLILLTAGCTTQKILCEPPNSIINNACCVDTNKNNVCDNKEDVSAASEEAPMQSQMQSKPAAPKENSDSKTFANTFASAWKAQDFAKLYTLFSEEYRASLPKEEFVWLSQKKNAALNVEDVRVYRVAGDVIEYDLITDDPRIKNSARGVVIWELDAYRHRPFNYFKSLSVTDVCGENSSCVVEYAKTFKKEDVCDLAGSQRVACRQSFGMKYTYDDERALCNEIPDYFDKAECIQNVSVKYGRPDACWDLSEDPQLFGCLGHVAALSRNPQLCWDYMKNFTFVGDKIKHAYCIRGYVEETNDYTVCKQMKHGGNIIVGAMEEECYKL